Protein AF-A0A9P1FVK0-F1 (afdb_monomer)

Sequence (288 aa):
MPAGLHDATQLAFPAGLCSVGKRVAGGGQFHLPWQEGRLETTGRSCARLRKSHAEGSLQHFRQYAAALVAMFASSWQTLDPDDPNIKGKNWEAVEKALRQRDAFAASLNGHDIDATEPRGPTFEEPCNPLYSTFPWEEKVDDFNKPASCSHKNWKHQCLKYKLGTQCATLQMDAGDGENGLNPAMLDAFQDAIMDLQDRSEVRVVILKSTGKFFSNGFDPKHLLAESSMSDEDIIAFQIQYAKILYFLQSLVAQSRGQLVTVAGNVSRIVQLPGEATRWAVWALPCQR

Mean predicted aligned error: 17.31 Å

Radius of gyration: 30.65 Å; Cα contacts (8 Å, |Δi|>4): 253; chains: 1; bounding box: 72×82×84 Å

InterPro domains:
  IPR001753 Enoyl-CoA hydratase/isomerase-like domain [PF00378] (168-243)
  IPR029045 ClpP/crotonase-like domain superfamily [SSF52096] (157-249)

Structure (mmCIF, N/CA/C/O backbone):
data_AF-A0A9P1FVK0-F1
#
_entry.id   AF-A0A9P1FVK0-F1
#
loop_
_atom_site.group_PDB
_atom_site.id
_atom_site.type_symbol
_atom_site.label_atom_id
_atom_site.label_alt_id
_atom_site.label_comp_id
_atom_site.label_asym_id
_atom_site.label_entity_id
_atom_site.label_seq_id
_atom_site.pdbx_PDB_ins_code
_atom_site.Cartn_x
_atom_site.Cartn_y
_atom_site.Cartn_z
_atom_site.occupancy
_atom_site.B_iso_or_equiv
_atom_site.auth_seq_id
_atom_site.auth_comp_id
_atom_site.auth_asym_id
_atom_site.auth_atom_id
_atom_site.pdbx_PDB_model_num
ATOM 1 N N . MET A 1 1 ? 13.811 -62.543 17.849 1.00 40.94 1 MET A N 1
ATOM 2 C CA . MET A 1 1 ? 15.239 -62.905 18.006 1.00 40.94 1 MET A CA 1
ATOM 3 C C . MET A 1 1 ? 15.672 -63.640 16.749 1.00 40.94 1 MET A C 1
ATOM 5 O O . MET A 1 1 ? 14.855 -64.448 16.316 1.00 40.94 1 MET A O 1
ATOM 9 N N . PRO A 1 2 ? 16.881 -63.449 16.187 1.00 60.28 2 PRO A N 1
ATOM 10 C CA . PRO A 1 2 ? 17.957 -62.460 16.421 1.00 60.28 2 PRO A CA 1
ATOM 11 C C . PRO A 1 2 ? 17.997 -61.445 15.239 1.00 60.28 2 PRO A C 1
ATOM 13 O O . PRO A 1 2 ? 17.101 -61.480 14.408 1.00 60.28 2 PRO A O 1
ATOM 16 N N . ALA A 1 3 ? 18.975 -60.571 15.002 1.00 42.00 3 ALA A N 1
ATOM 17 C CA . ALA A 1 3 ? 19.846 -59.698 15.794 1.00 42.00 3 ALA A CA 1
ATOM 18 C C . ALA A 1 3 ? 20.711 -58.913 14.776 1.00 42.00 3 ALA A C 1
ATOM 20 O O . ALA A 1 3 ? 21.137 -59.497 13.784 1.00 42.00 3 ALA A O 1
ATOM 21 N N . GLY A 1 4 ? 21.021 -57.649 15.087 1.00 36.06 4 GLY A N 1
ATOM 22 C CA . GLY A 1 4 ? 22.159 -56.881 14.551 1.00 36.06 4 GLY A CA 1
ATOM 23 C C . GLY A 1 4 ? 21.975 -56.220 13.177 1.00 36.06 4 GLY A C 1
ATOM 24 O O . GLY A 1 4 ? 21.224 -56.704 12.346 1.00 36.06 4 GLY A O 1
ATOM 25 N N . LEU A 1 5 ? 22.650 -55.117 12.852 1.00 41.22 5 LEU A N 1
ATOM 26 C CA . LEU A 1 5 ? 23.637 -54.304 13.573 1.00 41.22 5 LEU A CA 1
ATOM 27 C C . LEU A 1 5 ? 23.934 -53.068 12.675 1.00 41.22 5 LEU A C 1
ATOM 29 O O . LEU A 1 5 ? 24.010 -53.269 11.471 1.00 41.22 5 LEU A O 1
ATOM 33 N N . HIS A 1 6 ? 24.092 -51.874 13.276 1.00 37.97 6 HIS A N 1
ATOM 34 C CA . HIS A 1 6 ? 24.819 -50.631 12.875 1.00 37.97 6 HIS A CA 1
ATOM 35 C C . HIS A 1 6 ? 24.815 -50.148 11.392 1.00 37.97 6 HIS A C 1
ATOM 37 O O . HIS A 1 6 ? 24.946 -50.921 10.460 1.00 37.97 6 HIS A O 1
ATOM 43 N N . ASP A 1 7 ? 24.684 -48.858 11.066 1.00 40.66 7 ASP A N 1
ATOM 44 C CA . ASP A 1 7 ? 25.514 -47.756 11.560 1.00 40.66 7 ASP A CA 1
ATOM 45 C C . ASP A 1 7 ? 24.859 -46.384 11.303 1.00 40.66 7 ASP A C 1
ATOM 47 O O . ASP A 1 7 ? 24.237 -46.154 10.265 1.00 40.66 7 ASP A O 1
ATOM 51 N N . ALA A 1 8 ? 25.022 -45.464 12.253 1.00 38.16 8 ALA A N 1
ATOM 52 C CA . ALA A 1 8 ? 24.546 -44.086 12.185 1.00 38.16 8 ALA A CA 1
ATOM 53 C C . ALA A 1 8 ? 25.754 -43.149 12.093 1.00 38.16 8 ALA A C 1
ATOM 55 O O . ALA A 1 8 ? 26.534 -43.042 13.037 1.00 38.16 8 ALA A O 1
ATOM 56 N N . THR A 1 9 ? 25.902 -42.439 10.976 1.00 43.78 9 THR A N 1
ATOM 57 C CA . THR A 1 9 ? 26.930 -41.403 10.829 1.00 43.78 9 THR A CA 1
ATOM 58 C C . THR A 1 9 ? 26.326 -40.041 11.161 1.00 43.78 9 THR A C 1
ATOM 60 O O . THR A 1 9 ? 25.633 -39.429 10.352 1.00 43.78 9 THR A O 1
ATOM 63 N N . GLN A 1 10 ? 26.583 -39.575 12.385 1.00 37.06 10 GLN A N 1
ATOM 64 C CA . GLN A 1 10 ? 26.389 -38.188 12.799 1.00 37.06 10 GLN A CA 1
ATOM 65 C C . GLN A 1 10 ? 27.584 -37.350 12.327 1.00 37.06 10 GLN A C 1
ATOM 67 O O . GLN A 1 10 ? 28.726 -37.652 12.668 1.00 37.06 10 GLN A O 1
ATOM 72 N N . LEU A 1 11 ? 27.323 -36.275 11.581 1.00 40.44 11 LEU A N 1
ATOM 73 C CA . LEU A 1 11 ? 28.298 -35.214 11.329 1.00 40.44 11 LEU A CA 1
ATOM 74 C C . LEU A 1 11 ? 28.020 -34.057 12.289 1.00 40.44 11 LEU A C 1
ATOM 76 O O . LEU A 1 11 ? 27.007 -33.368 12.191 1.00 40.44 11 LEU A O 1
ATOM 80 N N . ALA A 1 12 ? 28.934 -33.886 13.240 1.00 34.25 12 ALA A N 1
ATOM 81 C CA . ALA A 1 12 ? 28.994 -32.759 14.154 1.00 34.25 12 ALA A CA 1
ATOM 82 C C . ALA A 1 12 ? 29.710 -31.572 13.487 1.00 34.25 12 ALA A C 1
ATOM 84 O O . ALA A 1 12 ? 30.785 -31.738 12.911 1.00 34.25 12 ALA A O 1
ATOM 85 N N . PHE A 1 13 ? 29.145 -30.372 13.625 1.00 34.38 13 PHE A N 1
ATOM 86 C CA . PHE A 1 13 ? 29.829 -29.104 13.362 1.00 34.38 13 PHE A CA 1
ATOM 87 C C . PHE A 1 13 ? 30.223 -28.446 14.697 1.00 34.38 13 PHE A C 1
ATOM 89 O O . PHE A 1 13 ? 29.428 -28.472 15.641 1.00 34.38 13 PHE A O 1
ATOM 96 N N . PRO A 1 14 ? 31.434 -27.872 14.817 1.00 47.03 14 PRO A N 1
ATOM 97 C CA . PRO A 1 14 ? 31.934 -27.348 16.081 1.00 47.03 14 PRO A CA 1
ATOM 98 C C . PRO A 1 14 ? 31.350 -25.973 16.428 1.00 47.03 14 PRO A C 1
ATOM 100 O O . PRO A 1 14 ? 31.315 -25.051 15.615 1.00 47.03 14 PRO A O 1
ATOM 103 N N . ALA A 1 15 ? 30.962 -25.846 17.697 1.00 36.62 15 ALA A N 1
ATOM 104 C CA . ALA A 1 15 ? 30.611 -24.603 18.362 1.00 36.62 15 ALA A CA 1
ATOM 105 C C . ALA A 1 15 ? 31.864 -23.742 18.607 1.00 36.62 15 ALA A C 1
ATOM 107 O O . ALA A 1 15 ? 32.793 -24.160 19.298 1.00 36.62 15 ALA A O 1
ATOM 108 N N . GLY A 1 16 ? 31.866 -22.521 18.072 1.00 37.78 16 GLY A N 1
ATOM 109 C CA . GLY A 1 16 ? 32.837 -21.475 18.388 1.00 37.78 16 GLY A CA 1
ATOM 110 C C . GLY A 1 16 ? 32.255 -20.484 19.392 1.00 37.78 16 GLY A C 1
ATOM 111 O O . GLY A 1 16 ? 31.538 -19.561 19.019 1.00 37.78 16 GLY A O 1
ATOM 112 N N . LEU A 1 17 ? 32.572 -20.689 20.669 1.00 35.31 17 LEU A N 1
ATOM 113 C CA . LEU A 1 17 ? 32.385 -19.732 21.758 1.00 35.31 17 LEU A CA 1
ATOM 114 C C . LEU A 1 17 ? 33.322 -18.531 21.563 1.00 35.31 17 LEU A C 1
ATOM 116 O O . LEU A 1 17 ? 34.537 -18.703 21.520 1.00 35.31 17 LEU A O 1
ATOM 120 N N . CYS A 1 18 ? 32.777 -17.315 21.546 1.00 34.19 18 CYS A N 1
ATOM 121 C CA . CYS A 1 18 ? 33.547 -16.107 21.833 1.00 34.19 18 CYS A CA 1
ATOM 122 C C . CYS A 1 18 ? 32.775 -15.257 22.847 1.00 34.19 18 CYS A C 1
ATOM 124 O O . CYS A 1 18 ? 31.941 -14.419 22.515 1.00 34.19 18 CYS A O 1
ATOM 126 N N . SER A 1 19 ? 33.024 -15.546 24.121 1.00 35.84 19 SER A N 1
ATOM 127 C CA . SER A 1 19 ? 32.609 -14.745 25.265 1.00 35.84 19 SER A CA 1
ATOM 128 C C . SER A 1 19 ? 33.684 -13.700 25.564 1.00 35.84 19 SER A C 1
ATOM 130 O O . SER A 1 19 ? 34.784 -14.068 25.976 1.00 35.84 19 SER A O 1
ATOM 132 N N . VAL A 1 20 ? 33.370 -12.408 25.433 1.00 40.66 20 VAL A N 1
ATOM 133 C CA . VAL A 1 20 ? 34.206 -11.325 25.977 1.00 40.66 20 VAL A CA 1
ATOM 134 C C . VAL A 1 20 ? 33.344 -10.341 26.771 1.00 40.66 20 VAL A C 1
ATOM 136 O O . VAL A 1 20 ? 32.648 -9.496 26.226 1.00 40.66 20 VAL A O 1
ATOM 139 N N . GLY A 1 21 ? 33.415 -10.501 28.094 1.00 35.59 21 GLY A N 1
ATOM 140 C CA . GLY A 1 21 ? 33.680 -9.437 29.065 1.00 35.59 21 GLY A CA 1
ATOM 141 C C . GLY A 1 21 ? 32.777 -8.202 29.110 1.00 35.59 21 GLY A C 1
ATOM 142 O O . GLY A 1 21 ? 33.066 -7.188 28.483 1.00 35.59 21 GLY A O 1
ATOM 143 N N . LYS A 1 22 ? 31.831 -8.206 30.059 1.00 37.62 22 LYS A N 1
ATOM 144 C CA . LYS A 1 22 ? 31.428 -6.989 30.788 1.00 37.62 22 LYS A CA 1
ATOM 145 C C . LYS A 1 22 ? 32.669 -6.350 31.426 1.00 37.62 22 LYS A C 1
ATOM 147 O O . LYS A 1 22 ? 33.358 -7.013 32.201 1.00 37.62 22 LYS A O 1
ATOM 152 N N . ARG A 1 23 ? 32.907 -5.056 31.192 1.00 38.19 23 ARG A N 1
ATOM 153 C CA . ARG A 1 23 ? 33.756 -4.229 32.060 1.00 38.19 23 ARG A CA 1
ATOM 154 C C . ARG A 1 23 ? 33.016 -2.945 32.430 1.00 38.19 23 ARG A C 1
ATOM 156 O O . ARG A 1 23 ? 32.428 -2.279 31.587 1.00 38.19 23 ARG A O 1
ATOM 163 N N . VAL A 1 24 ? 33.000 -2.695 33.732 1.00 40.19 24 VAL A N 1
ATOM 164 C CA . VAL A 1 24 ? 32.358 -1.587 34.437 1.00 40.19 24 VAL A CA 1
ATOM 165 C C . VAL A 1 24 ? 33.226 -0.324 34.343 1.00 40.19 24 VAL A C 1
ATOM 167 O O . VAL A 1 24 ? 34.447 -0.429 34.313 1.00 40.19 24 VAL A O 1
ATOM 170 N N . ALA A 1 25 ? 32.540 0.823 34.295 1.00 43.06 25 ALA A N 1
ATOM 171 C CA . ALA A 1 25 ? 32.907 2.203 34.642 1.00 43.06 25 ALA A CA 1
ATOM 172 C C . ALA A 1 25 ? 34.389 2.637 34.656 1.00 43.06 25 ALA A C 1
ATOM 174 O O . ALA A 1 25 ? 35.204 2.154 35.436 1.00 43.06 25 ALA A O 1
ATOM 175 N N . GLY A 1 26 ? 34.669 3.710 33.915 1.00 37.94 26 GLY A N 1
ATOM 176 C CA . GLY A 1 26 ? 35.853 4.546 34.098 1.00 37.94 26 GLY A CA 1
ATOM 177 C C . GLY A 1 26 ? 35.831 5.727 33.136 1.00 37.94 26 GLY A C 1
ATOM 178 O O . GLY A 1 26 ? 36.088 5.557 31.949 1.00 37.94 26 GLY A O 1
ATOM 179 N N . GLY A 1 27 ? 35.475 6.909 33.639 1.00 46.38 27 GLY A N 1
ATOM 180 C CA . GLY A 1 27 ? 35.539 8.156 32.886 1.00 46.38 27 GLY A CA 1
ATOM 181 C C . GLY A 1 27 ? 36.981 8.521 32.534 1.00 46.38 27 GLY A C 1
ATOM 182 O O . GLY A 1 27 ? 37.872 8.458 33.376 1.00 46.38 27 GLY A O 1
ATOM 183 N N . GLY A 1 28 ? 37.186 8.928 31.286 1.00 38.19 28 GLY A N 1
ATOM 184 C CA . GLY A 1 28 ? 38.435 9.491 30.797 1.00 38.19 28 GLY A CA 1
ATOM 185 C C . GLY A 1 28 ? 38.178 10.197 29.474 1.00 38.19 28 GLY A C 1
ATOM 186 O O . GLY A 1 28 ? 37.904 9.549 28.467 1.00 38.19 28 GLY A O 1
ATOM 187 N N . GLN A 1 29 ? 38.221 11.530 29.486 1.00 46.12 29 GLN A N 1
ATOM 188 C CA . GLN A 1 29 ? 38.242 12.346 28.275 1.00 46.12 29 GLN A CA 1
ATOM 189 C C . GLN A 1 29 ? 39.517 12.021 27.488 1.00 46.12 29 GLN A C 1
ATOM 191 O O . GLN A 1 29 ? 40.618 12.325 27.941 1.00 46.12 29 GLN A O 1
ATOM 196 N N . PHE A 1 30 ? 39.363 11.428 26.305 1.00 35.66 30 PHE A N 1
ATOM 197 C CA . PHE A 1 30 ? 40.426 11.334 25.310 1.00 35.66 30 PHE A CA 1
ATOM 198 C C . PHE A 1 30 ? 40.152 12.347 24.199 1.00 35.66 30 PHE A C 1
ATOM 200 O O . PHE A 1 30 ? 39.202 12.217 23.431 1.00 35.66 30 PHE A O 1
ATOM 207 N N . HIS A 1 31 ? 41.001 13.370 24.138 1.00 40.56 31 HIS A N 1
ATOM 208 C CA . HIS A 1 31 ? 41.103 14.286 23.011 1.00 40.56 31 HIS A CA 1
ATOM 209 C C . HIS A 1 31 ? 41.940 13.592 21.924 1.00 40.56 31 HIS A C 1
ATOM 211 O O . HIS A 1 31 ? 43.123 13.328 22.137 1.00 40.56 31 HIS A O 1
ATOM 217 N N . LEU A 1 32 ? 41.339 13.283 20.773 1.00 43.41 32 LEU A N 1
ATOM 218 C CA . LEU A 1 32 ? 42.071 12.875 19.569 1.00 43.41 32 LEU A CA 1
ATOM 219 C C . LEU A 1 32 ? 42.210 14.082 18.627 1.00 43.41 32 LEU A C 1
ATOM 221 O O . LEU A 1 32 ? 41.233 14.814 18.446 1.00 43.41 32 LEU A O 1
ATOM 225 N N . PRO A 1 33 ? 43.389 14.314 18.023 1.00 48.12 33 PRO A N 1
ATOM 226 C CA . PRO A 1 33 ? 43.556 15.331 16.997 1.00 48.12 33 PRO A CA 1
ATOM 227 C C . PRO A 1 33 ? 42.991 14.826 15.664 1.00 48.12 33 PRO A C 1
ATOM 229 O O . PRO A 1 33 ? 43.386 13.782 15.148 1.00 48.12 33 PRO A O 1
ATOM 232 N N . TRP A 1 34 ? 42.060 15.595 15.108 1.00 39.31 34 TRP A N 1
ATOM 233 C CA . TRP A 1 34 ? 41.553 15.444 13.750 1.00 39.31 34 TRP A CA 1
ATOM 234 C C . TRP A 1 34 ? 42.657 15.879 12.772 1.00 39.31 34 TRP A C 1
ATOM 236 O O . TRP A 1 34 ? 43.050 17.044 12.769 1.00 39.31 34 TRP A O 1
ATOM 246 N N . GLN A 1 35 ? 43.209 14.945 11.991 1.00 38.19 35 GLN A N 1
ATOM 247 C CA . GLN A 1 35 ? 44.062 15.269 10.845 1.00 38.19 35 GLN A CA 1
ATOM 248 C C . GLN A 1 35 ? 43.236 15.185 9.558 1.00 38.19 35 GLN A C 1
ATOM 250 O O . GLN A 1 35 ? 42.772 14.112 9.173 1.00 38.19 35 GLN A O 1
ATOM 255 N N . GLU A 1 36 ? 43.082 16.328 8.888 1.00 40.53 36 GLU A N 1
ATOM 256 C CA . GLU A 1 36 ? 42.568 16.447 7.523 1.00 40.53 36 GLU A CA 1
ATOM 257 C C . GLU A 1 36 ? 43.538 15.789 6.529 1.00 40.53 36 GLU A C 1
ATOM 259 O O . GLU A 1 36 ? 44.479 16.401 6.025 1.00 40.53 36 GLU A O 1
ATOM 264 N N . GLY A 1 37 ? 43.298 14.514 6.227 1.00 37.06 37 GLY A N 1
ATOM 265 C CA . GLY A 1 37 ? 43.898 13.830 5.087 1.00 37.06 37 GLY A CA 1
ATOM 266 C C . GLY A 1 37 ? 43.121 14.137 3.807 1.00 37.06 37 GLY A C 1
ATOM 267 O O . GLY A 1 37 ? 42.118 13.490 3.513 1.00 37.06 37 GLY A O 1
ATOM 268 N N . ARG A 1 38 ? 43.588 15.118 3.027 1.00 39.78 38 ARG A N 1
ATOM 269 C CA . ARG A 1 38 ? 43.097 15.418 1.672 1.00 39.78 38 ARG A CA 1
ATOM 270 C C . ARG A 1 38 ? 43.479 14.271 0.720 1.00 39.78 38 ARG A C 1
ATOM 272 O O . ARG A 1 38 ? 44.600 14.217 0.224 1.00 39.78 38 ARG A O 1
ATOM 279 N N . LEU A 1 39 ? 42.547 13.352 0.467 1.00 43.72 39 LEU A N 1
ATOM 280 C CA . LEU A 1 39 ? 42.670 12.303 -0.553 1.00 43.72 39 LEU A CA 1
ATOM 281 C C . LEU A 1 39 ? 42.325 12.875 -1.938 1.00 43.72 39 LEU A C 1
ATOM 283 O O . LEU A 1 39 ? 41.165 12.914 -2.345 1.00 43.72 39 LEU A O 1
ATOM 287 N N . GLU A 1 40 ? 43.346 13.308 -2.679 1.00 45.75 40 GLU A N 1
ATOM 288 C CA . GLU A 1 40 ? 43.242 13.550 -4.121 1.00 45.75 40 GLU A CA 1
ATOM 289 C C . GLU A 1 40 ? 43.106 12.206 -4.851 1.00 45.75 40 GLU A C 1
ATOM 291 O O . GLU A 1 40 ? 44.083 11.540 -5.196 1.00 45.75 40 GLU A O 1
ATOM 296 N N . THR A 1 41 ? 41.865 11.774 -5.076 1.00 48.88 41 THR A N 1
ATOM 297 C CA . THR A 1 41 ? 41.578 10.631 -5.945 1.00 48.88 41 THR A CA 1
ATOM 298 C C . THR A 1 41 ? 41.595 11.092 -7.402 1.00 48.88 41 THR A C 1
ATOM 300 O O . THR A 1 41 ? 40.794 11.903 -7.862 1.00 48.88 41 THR A O 1
ATOM 303 N N . THR A 1 42 ? 42.567 10.585 -8.155 1.00 50.22 42 THR A N 1
ATOM 304 C CA . THR A 1 42 ? 42.752 10.876 -9.576 1.00 50.22 42 THR A CA 1
ATOM 305 C C . THR A 1 42 ? 41.600 10.286 -10.404 1.00 50.22 42 THR A C 1
ATOM 307 O O . THR A 1 42 ? 41.432 9.073 -10.531 1.00 50.22 42 THR A O 1
ATOM 310 N N . GLY A 1 43 ? 40.799 11.163 -11.018 1.00 49.34 43 GLY A N 1
ATOM 311 C CA . GLY A 1 43 ? 39.566 10.862 -11.764 1.00 49.34 43 GLY A CA 1
ATOM 312 C C . GLY A 1 43 ? 39.701 10.068 -13.075 1.00 49.34 43 GLY A C 1
ATOM 313 O O . GLY A 1 43 ? 38.855 10.203 -13.954 1.00 49.34 43 GLY A O 1
ATOM 314 N N . ARG A 1 44 ? 40.735 9.233 -13.250 1.00 50.97 44 ARG A N 1
ATOM 315 C CA . ARG A 1 44 ? 40.915 8.406 -14.464 1.00 50.97 44 ARG A CA 1
ATOM 316 C C . ARG A 1 44 ? 40.482 6.943 -14.308 1.00 50.97 44 ARG A C 1
ATOM 318 O O . ARG A 1 44 ? 40.310 6.269 -15.320 1.00 50.97 44 ARG A O 1
ATOM 325 N N . SER A 1 45 ? 40.249 6.458 -13.084 1.00 51.62 45 SER A N 1
ATOM 326 C CA . SER A 1 45 ? 39.860 5.055 -12.842 1.00 51.62 45 SER A CA 1
ATOM 327 C C . SER A 1 45 ? 38.348 4.795 -13.006 1.00 51.62 45 SER A C 1
ATOM 329 O O . SER A 1 45 ? 37.944 3.794 -13.597 1.00 51.62 45 SER A O 1
ATOM 331 N N . CYS A 1 46 ? 37.486 5.741 -12.610 1.00 52.22 46 CYS A N 1
ATOM 332 C CA . CYS A 1 46 ? 36.025 5.554 -12.660 1.00 52.22 46 CYS A CA 1
ATOM 333 C C . CYS A 1 46 ? 35.439 5.454 -14.082 1.00 52.22 46 CYS A C 1
ATOM 335 O O . CYS A 1 46 ? 34.441 4.767 -14.291 1.00 52.22 46 CYS A O 1
ATOM 337 N N . ALA A 1 47 ? 36.055 6.091 -15.083 1.00 54.41 47 ALA A N 1
ATOM 338 C CA . ALA A 1 47 ? 35.546 6.047 -16.457 1.00 54.41 47 ALA A CA 1
ATOM 339 C C . ALA A 1 47 ? 35.700 4.660 -17.110 1.00 54.41 47 ALA A C 1
ATOM 341 O O . ALA A 1 47 ? 34.915 4.299 -17.985 1.00 54.41 47 ALA A O 1
ATOM 342 N N . ARG A 1 48 ? 36.688 3.863 -16.677 1.00 52.72 48 ARG A N 1
ATOM 343 C CA . ARG A 1 48 ? 36.960 2.541 -17.261 1.00 52.72 48 ARG A CA 1
ATOM 344 C C . ARG A 1 48 ? 36.024 1.461 -16.701 1.00 52.72 48 ARG A C 1
ATOM 346 O O . ARG A 1 48 ? 35.574 0.616 -17.466 1.00 52.72 48 ARG A O 1
ATOM 353 N N . LEU A 1 49 ? 35.647 1.561 -15.422 1.00 52.16 49 LEU A N 1
ATOM 354 C CA . LEU A 1 49 ? 34.684 0.660 -14.765 1.00 52.16 49 LEU A CA 1
ATOM 355 C C . LEU A 1 49 ? 33.237 0.847 -15.257 1.00 52.16 49 LEU A C 1
ATOM 357 O O . LEU A 1 49 ? 32.495 -0.124 -15.379 1.00 52.16 49 LEU A O 1
ATOM 361 N N . ARG A 1 50 ? 32.832 2.073 -15.618 1.00 55.19 50 ARG A N 1
ATOM 362 C CA . ARG A 1 50 ? 31.485 2.316 -16.174 1.00 55.19 50 ARG A CA 1
ATOM 363 C C . ARG A 1 50 ? 31.297 1.719 -17.571 1.00 55.19 50 ARG A C 1
ATOM 365 O O . ARG A 1 50 ? 30.191 1.314 -17.917 1.00 55.19 50 ARG A O 1
ATOM 372 N N . LYS A 1 51 ? 32.368 1.632 -18.367 1.00 59.28 51 LYS A N 1
ATOM 373 C CA . LYS A 1 51 ? 32.299 1.097 -19.734 1.00 59.28 51 LYS A CA 1
ATOM 374 C C . LYS A 1 51 ? 32.152 -0.430 -19.755 1.00 59.28 51 LYS A C 1
ATOM 376 O O . LYS A 1 51 ? 31.356 -0.941 -20.534 1.00 59.28 51 LYS A O 1
ATOM 381 N N . SER A 1 52 ? 32.821 -1.142 -18.844 1.00 57.22 52 SER A N 1
ATOM 382 C CA . SER A 1 52 ? 32.707 -2.606 -18.746 1.00 57.22 52 SER A CA 1
ATOM 383 C C . SER A 1 52 ? 31.328 -3.073 -18.268 1.00 57.22 52 SER A C 1
ATOM 385 O O . SER A 1 52 ? 30.844 -4.103 -18.725 1.00 57.22 52 SER A O 1
ATOM 387 N N . HIS A 1 53 ? 30.654 -2.304 -17.405 1.00 55.97 53 HIS A N 1
ATOM 388 C CA . HIS A 1 53 ? 29.295 -2.639 -16.957 1.00 55.97 53 HIS A CA 1
ATOM 389 C C . HIS A 1 53 ? 28.238 -2.445 -18.060 1.00 55.97 53 HIS A C 1
ATOM 391 O O . HIS A 1 53 ? 27.310 -3.245 -18.176 1.00 55.97 53 HIS A O 1
ATOM 397 N N . ALA A 1 54 ? 28.394 -1.419 -18.905 1.00 62.06 54 ALA A N 1
ATOM 398 C CA . ALA A 1 54 ? 27.479 -1.158 -20.019 1.00 62.06 54 ALA A CA 1
ATOM 399 C C . ALA A 1 54 ? 27.590 -2.209 -21.143 1.00 62.06 54 ALA A C 1
ATOM 401 O O . ALA A 1 54 ? 26.591 -2.568 -21.763 1.00 62.06 54 ALA A O 1
ATOM 402 N N . GLU A 1 55 ? 28.791 -2.736 -21.397 1.00 70.19 55 GLU A N 1
ATOM 403 C CA . GLU A 1 55 ? 29.004 -3.771 -22.419 1.00 70.19 55 GLU A CA 1
ATOM 404 C C . GLU A 1 55 ? 28.441 -5.140 -21.988 1.00 70.19 55 GLU A C 1
ATOM 406 O O . GLU A 1 55 ? 27.895 -5.868 -22.821 1.00 70.19 55 GLU A O 1
ATOM 411 N N . GLY A 1 56 ? 28.478 -5.456 -20.686 1.00 72.25 56 GLY A N 1
ATOM 412 C CA . GLY A 1 56 ? 27.874 -6.673 -20.133 1.00 72.25 56 GLY A CA 1
ATOM 413 C C . GLY A 1 56 ? 26.342 -6.702 -20.222 1.00 72.25 56 GLY A C 1
ATOM 414 O O . GLY A 1 56 ? 25.767 -7.744 -20.549 1.00 72.25 56 GLY A O 1
ATOM 415 N N . SER A 1 57 ? 25.664 -5.566 -20.005 1.00 70.44 57 SER A N 1
ATOM 416 C CA . SER A 1 57 ? 24.193 -5.514 -20.094 1.00 70.44 57 SER A CA 1
ATOM 417 C C . SER A 1 57 ? 23.690 -5.641 -21.538 1.00 70.44 57 SER A C 1
ATOM 419 O O . SER A 1 57 ? 22.682 -6.302 -21.788 1.00 70.44 57 SER A O 1
ATOM 421 N N . LEU A 1 58 ? 24.437 -5.106 -22.511 1.00 77.31 58 LEU A N 1
ATOM 422 C CA . LEU A 1 58 ? 24.121 -5.228 -23.937 1.00 77.31 58 LEU A CA 1
ATOM 423 C C . LEU A 1 58 ? 24.216 -6.671 -24.449 1.00 77.31 58 LEU A C 1
ATOM 425 O O . LEU A 1 58 ? 23.426 -7.061 -25.311 1.00 77.31 58 LEU A O 1
ATOM 429 N N . GLN A 1 59 ? 25.149 -7.478 -23.934 1.00 79.56 59 GLN A N 1
ATOM 430 C CA . GLN A 1 59 ? 25.228 -8.897 -24.299 1.00 79.56 59 GLN A CA 1
ATOM 431 C C . GLN A 1 59 ? 24.043 -9.699 -23.755 1.00 79.56 59 GLN A C 1
ATOM 433 O O . GLN A 1 59 ? 23.443 -10.459 -24.515 1.00 79.56 59 GLN A O 1
ATOM 438 N N . HIS A 1 60 ? 23.648 -9.471 -22.498 1.00 73.19 60 HIS A N 1
ATOM 439 C CA . HIS A 1 60 ? 22.448 -10.094 -21.932 1.00 73.19 60 HIS A CA 1
ATOM 440 C C . HIS A 1 60 ? 21.188 -9.704 -22.712 1.00 73.19 60 HIS A C 1
ATOM 442 O O . HIS A 1 60 ? 20.385 -10.568 -23.057 1.00 73.19 60 HIS A O 1
ATOM 448 N N . PHE A 1 61 ? 21.044 -8.427 -23.082 1.00 78.62 61 PHE A N 1
ATOM 449 C CA . PHE A 1 61 ? 19.888 -7.966 -23.851 1.00 78.62 61 PHE A CA 1
ATOM 450 C C . PHE A 1 61 ? 19.821 -8.600 -25.250 1.00 78.62 61 PHE A C 1
ATOM 452 O O . PHE A 1 61 ? 18.743 -8.962 -25.715 1.00 78.62 61 PHE A O 1
ATOM 459 N N . ARG A 1 62 ? 20.968 -8.801 -25.917 1.00 82.19 62 ARG A N 1
ATOM 460 C CA . ARG A 1 62 ? 21.035 -9.504 -27.213 1.00 82.19 62 ARG A CA 1
ATOM 461 C C . ARG A 1 62 ? 20.664 -10.982 -27.097 1.00 82.19 62 ARG A C 1
ATOM 463 O O . ARG A 1 62 ? 19.969 -11.487 -27.973 1.00 82.19 62 ARG A O 1
ATOM 470 N N . GLN A 1 63 ? 21.100 -11.658 -26.035 1.00 80.88 63 GLN A N 1
ATOM 471 C CA . GLN A 1 63 ? 20.733 -13.054 -25.780 1.00 80.88 63 GLN A CA 1
ATOM 472 C C . GLN A 1 63 ? 19.231 -13.194 -25.496 1.00 80.88 63 GLN A C 1
ATOM 474 O O . GLN A 1 63 ? 18.577 -14.041 -26.103 1.00 80.88 63 GLN A O 1
ATOM 479 N N . TYR A 1 64 ? 18.661 -12.308 -24.673 1.00 75.75 64 TYR A N 1
ATOM 480 C CA . TYR A 1 64 ? 17.219 -12.272 -24.412 1.00 75.75 64 TYR A CA 1
ATOM 481 C C . TYR A 1 64 ? 16.401 -11.952 -25.666 1.00 75.75 64 TYR A C 1
ATOM 483 O O . TYR A 1 64 ? 15.417 -12.633 -25.940 1.00 75.75 64 TYR A O 1
ATOM 491 N N . ALA A 1 65 ? 16.819 -10.968 -26.468 1.00 77.12 65 ALA A N 1
ATOM 492 C CA . ALA A 1 65 ? 16.137 -10.625 -27.713 1.00 77.12 65 ALA A CA 1
ATOM 493 C C . ALA A 1 65 ? 16.158 -11.784 -28.725 1.00 77.12 65 ALA A C 1
ATOM 495 O O . ALA A 1 65 ? 15.148 -12.040 -29.375 1.00 77.12 65 ALA A O 1
ATOM 496 N N . ALA A 1 66 ? 17.270 -12.519 -28.836 1.00 76.62 66 ALA A N 1
ATOM 497 C CA . ALA A 1 66 ? 17.357 -13.694 -29.703 1.00 76.62 66 ALA A CA 1
ATOM 498 C C . ALA A 1 66 ? 16.439 -14.838 -29.232 1.00 76.62 66 ALA A C 1
ATOM 500 O O . ALA A 1 66 ? 15.769 -15.453 -30.060 1.00 76.62 66 ALA A O 1
ATOM 501 N N . ALA A 1 67 ? 16.355 -15.085 -27.919 1.00 69.19 67 ALA A N 1
ATOM 502 C CA . ALA A 1 67 ? 15.436 -16.072 -27.349 1.00 69.19 67 ALA A CA 1
ATOM 503 C C . ALA A 1 67 ? 13.963 -15.683 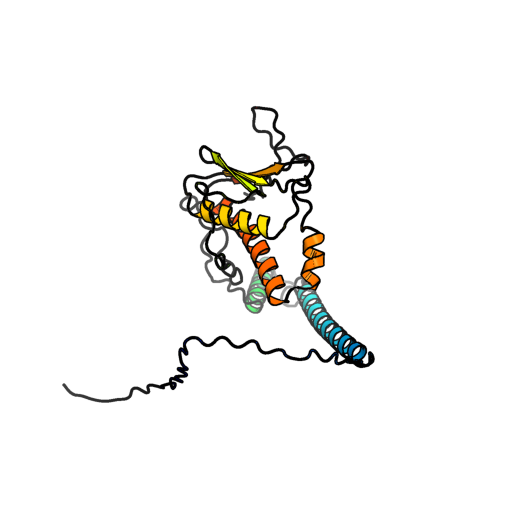-27.572 1.00 69.19 67 ALA A C 1
ATOM 505 O O . ALA A 1 67 ? 13.156 -16.519 -27.975 1.00 69.19 67 ALA A O 1
ATOM 506 N N . LEU A 1 68 ? 13.630 -14.398 -27.405 1.00 66.06 68 LEU A N 1
ATOM 507 C CA . LEU A 1 68 ? 12.300 -13.859 -27.690 1.00 66.06 68 LEU A CA 1
ATOM 508 C C . LEU A 1 68 ? 11.925 -14.018 -29.169 1.00 66.06 68 LEU A C 1
ATOM 510 O O . LEU A 1 68 ? 10.843 -14.507 -29.479 1.00 66.06 68 LEU A O 1
ATOM 514 N N . VAL A 1 69 ? 12.822 -13.661 -30.092 1.00 69.81 69 VAL A N 1
ATOM 515 C CA . VAL A 1 69 ? 12.587 -13.833 -31.536 1.00 69.81 69 VAL A CA 1
ATOM 516 C C . VAL A 1 69 ? 12.422 -15.312 -31.896 1.00 69.81 69 VAL A C 1
ATOM 518 O O . VAL A 1 69 ? 11.540 -15.637 -32.684 1.00 69.81 69 VAL A O 1
ATOM 521 N N . ALA A 1 70 ? 13.196 -16.218 -31.290 1.00 65.62 70 ALA A N 1
ATOM 522 C CA . ALA A 1 70 ? 13.044 -17.659 -31.496 1.00 65.62 70 ALA A CA 1
ATOM 523 C C . ALA A 1 70 ? 11.697 -18.197 -30.969 1.00 65.62 70 ALA A C 1
ATOM 525 O O . ALA A 1 70 ? 11.059 -18.998 -31.648 1.00 65.62 70 ALA A O 1
ATOM 526 N N . MET A 1 71 ? 11.229 -17.715 -29.812 1.00 63.41 71 MET A N 1
ATOM 527 C CA . MET A 1 71 ? 9.904 -18.040 -29.261 1.00 63.41 71 MET A CA 1
ATOM 528 C C . MET A 1 71 ? 8.748 -17.519 -30.126 1.00 63.41 71 MET A C 1
ATOM 530 O O . MET A 1 71 ? 7.744 -18.203 -30.314 1.00 63.41 71 MET A O 1
ATOM 534 N N . PHE A 1 72 ? 8.858 -16.301 -30.662 1.00 59.88 72 PHE A N 1
ATOM 535 C CA . PHE A 1 72 ? 7.813 -15.741 -31.524 1.00 59.88 72 PHE A CA 1
ATOM 536 C C . PHE A 1 72 ? 7.832 -16.336 -32.936 1.00 59.88 72 PHE A C 1
ATOM 538 O O . PHE A 1 72 ? 6.783 -16.434 -33.568 1.00 59.88 72 PHE A O 1
ATOM 545 N N . ALA A 1 73 ? 8.991 -16.789 -33.418 1.00 61.56 73 ALA A N 1
ATOM 546 C CA . ALA A 1 73 ? 9.099 -17.497 -34.689 1.00 61.56 73 ALA A CA 1
ATOM 547 C C . ALA A 1 73 ? 8.526 -18.927 -34.631 1.00 61.56 73 ALA A C 1
ATOM 549 O O . ALA A 1 73 ? 8.103 -19.447 -35.661 1.00 61.56 73 ALA A O 1
ATOM 550 N N . SER A 1 74 ? 8.481 -19.568 -33.456 1.00 57.88 74 SER A N 1
ATOM 551 C CA . SER A 1 74 ? 7.950 -20.930 -33.305 1.00 57.88 74 SER A CA 1
ATOM 552 C C . SER A 1 74 ? 6.435 -20.994 -33.082 1.00 57.88 74 SER A C 1
ATOM 554 O O . SER A 1 74 ? 5.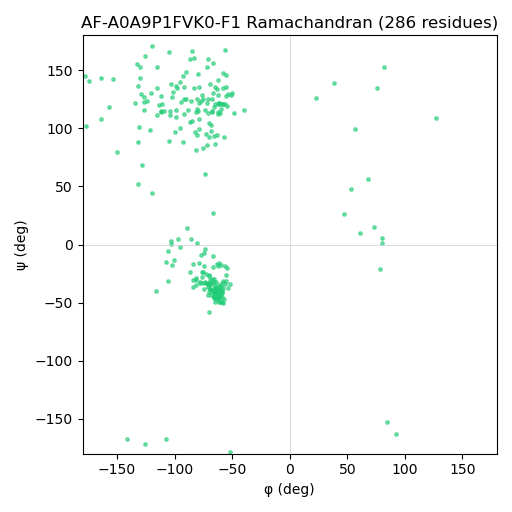823 -22.004 -33.429 1.00 57.88 74 SER A O 1
ATOM 556 N N . SER A 1 75 ? 5.804 -19.931 -32.569 1.00 55.50 75 SER A N 1
ATOM 557 C CA . SER A 1 75 ? 4.367 -19.932 -32.236 1.00 55.50 75 SER A CA 1
ATOM 558 C C . SER A 1 75 ? 3.423 -19.851 -33.443 1.00 55.50 75 SER A C 1
ATOM 560 O O . SER A 1 75 ? 2.221 -20.052 -33.292 1.00 55.50 75 SER A O 1
ATOM 562 N N . TRP A 1 76 ? 3.956 -19.645 -34.653 1.00 56.09 76 TRP A N 1
ATOM 563 C CA . TRP A 1 76 ? 3.176 -19.566 -35.892 1.00 56.09 76 TRP A CA 1
ATOM 564 C C . TRP A 1 76 ? 3.770 -20.439 -36.998 1.00 56.09 76 TRP A C 1
ATOM 566 O O . TRP A 1 76 ? 3.997 -19.974 -38.118 1.00 56.09 76 TRP A O 1
ATOM 576 N N . GLN A 1 77 ? 4.021 -21.722 -36.713 1.00 65.88 77 GLN A N 1
ATOM 577 C CA . GLN A 1 77 ? 4.249 -22.699 -37.782 1.00 65.88 77 GLN A CA 1
ATOM 578 C C . GLN A 1 77 ? 2.968 -22.853 -38.608 1.00 65.88 77 GLN A C 1
ATOM 580 O O . GLN A 1 77 ? 2.116 -23.714 -38.351 1.00 65.88 77 GLN A O 1
ATOM 585 N N . THR A 1 78 ? 2.853 -21.966 -39.593 1.00 73.12 78 THR A N 1
ATOM 586 C CA . THR A 1 78 ? 1.852 -22.001 -40.651 1.00 73.12 78 THR A CA 1
ATOM 587 C C . THR A 1 78 ? 1.949 -23.380 -41.293 1.00 73.12 78 THR A C 1
ATOM 589 O O . THR A 1 78 ? 3.053 -23.850 -41.569 1.00 73.12 78 THR A O 1
ATOM 592 N N . LEU A 1 79 ? 0.816 -24.067 -41.432 1.00 75.38 79 LEU A N 1
ATOM 593 C CA . LEU A 1 79 ? 0.773 -25.405 -42.019 1.00 75.38 79 LEU A CA 1
ATOM 594 C C . LEU A 1 79 ? 1.390 -25.358 -43.411 1.00 75.38 79 LEU A C 1
ATOM 596 O O . LEU A 1 79 ? 0.908 -24.609 -44.259 1.00 75.38 79 LEU A O 1
ATOM 600 N N . ASP A 1 80 ? 2.444 -26.142 -43.627 1.00 83.94 80 ASP A N 1
ATOM 601 C CA . ASP A 1 80 ? 2.995 -26.323 -44.960 1.00 83.94 80 ASP A CA 1
ATOM 602 C C . ASP A 1 80 ? 1.957 -27.102 -45.789 1.00 83.94 80 ASP A C 1
ATOM 604 O O . ASP A 1 80 ? 1.644 -28.250 -45.448 1.00 83.94 80 ASP A O 1
ATOM 608 N N . PRO A 1 81 ? 1.367 -26.502 -46.840 1.00 83.00 81 PRO A N 1
ATOM 609 C CA . PRO A 1 81 ? 0.377 -27.182 -47.669 1.00 83.00 81 PRO A CA 1
ATOM 610 C C . PRO A 1 81 ? 0.958 -28.403 -48.400 1.00 83.00 81 PRO A C 1
ATOM 612 O O . PRO A 1 81 ? 0.193 -29.253 -48.865 1.00 83.00 81 PRO A O 1
ATOM 615 N N . ASP A 1 82 ? 2.286 -28.508 -48.491 1.00 88.62 82 ASP A N 1
ATOM 616 C CA . ASP A 1 82 ? 2.990 -29.614 -49.128 1.00 88.62 82 ASP A CA 1
ATOM 617 C C . ASP A 1 82 ? 3.480 -30.697 -48.152 1.00 88.62 82 ASP A C 1
ATOM 619 O O . ASP A 1 82 ? 4.097 -31.669 -48.599 1.00 88.62 82 ASP A O 1
ATOM 623 N N . ASP A 1 83 ? 3.159 -30.610 -46.853 1.00 85.25 83 ASP A N 1
ATOM 624 C CA . ASP A 1 83 ? 3.510 -31.655 -45.883 1.00 85.25 83 ASP A CA 1
ATOM 625 C C . ASP A 1 83 ? 2.898 -33.008 -46.318 1.00 85.25 83 ASP A C 1
ATOM 627 O O . ASP A 1 83 ? 1.667 -33.126 -46.431 1.00 85.25 83 ASP A O 1
ATOM 631 N N . PRO A 1 84 ? 3.710 -34.063 -46.540 1.00 88.25 84 PRO A N 1
ATOM 632 C CA . PRO A 1 84 ? 3.215 -35.383 -46.935 1.00 88.25 84 PRO A CA 1
ATOM 633 C C . PRO A 1 84 ? 2.257 -36.000 -45.902 1.00 88.25 84 PRO A C 1
ATOM 635 O O . PRO A 1 84 ? 1.498 -36.917 -46.221 1.00 88.25 84 PRO A O 1
ATOM 638 N N . ASN A 1 85 ? 2.248 -35.498 -44.664 1.00 83.88 85 ASN A N 1
ATOM 639 C CA . ASN A 1 85 ? 1.307 -35.913 -43.634 1.0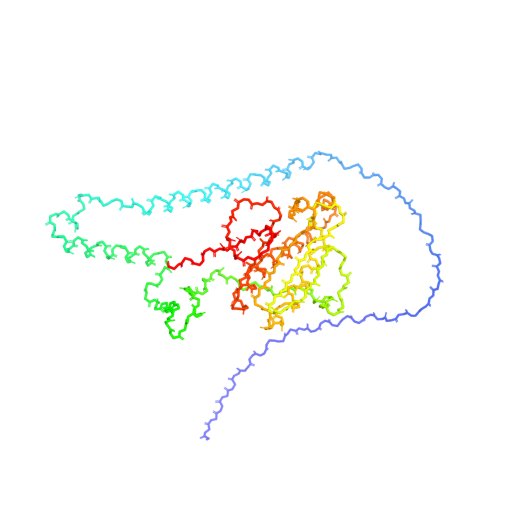0 83.88 85 ASN A CA 1
ATOM 640 C C . ASN A 1 85 ? -0.083 -35.285 -43.770 1.00 83.88 85 ASN A C 1
ATOM 642 O O . ASN A 1 85 ? -1.006 -35.808 -43.147 1.00 83.88 85 ASN A O 1
ATOM 646 N N . ILE A 1 86 ? -0.247 -34.222 -44.559 1.00 87.62 86 ILE A N 1
ATOM 647 C CA . ILE A 1 86 ? -1.501 -33.466 -44.718 1.00 87.62 86 ILE A CA 1
ATOM 648 C C . ILE A 1 86 ? -2.013 -33.578 -46.156 1.00 87.62 86 ILE A C 1
ATOM 650 O O . ILE A 1 86 ? -3.214 -33.752 -46.383 1.00 87.62 86 ILE A O 1
ATOM 654 N N . LYS A 1 87 ? -1.105 -33.527 -47.134 1.00 92.38 87 LYS A N 1
ATOM 655 C CA . LYS A 1 87 ? -1.436 -33.506 -48.556 1.00 92.38 87 LYS A CA 1
ATOM 656 C C . LYS A 1 87 ? -2.221 -34.755 -48.969 1.00 92.38 87 LYS A C 1
ATOM 658 O O . LYS A 1 87 ? -1.726 -35.876 -48.909 1.00 92.38 87 LYS A O 1
ATOM 663 N N . GLY A 1 88 ? -3.463 -34.545 -49.406 1.00 92.75 88 GLY A N 1
ATOM 664 C CA . GLY A 1 88 ? -4.349 -35.602 -49.906 1.00 92.75 88 GLY A CA 1
ATOM 665 C C . GLY A 1 88 ? -5.050 -36.445 -48.834 1.00 92.75 88 GLY A C 1
ATOM 666 O O . GLY A 1 88 ? -5.728 -37.408 -49.190 1.00 92.75 88 GLY A O 1
ATOM 667 N N . LYS A 1 89 ? -4.923 -36.110 -47.542 1.00 93.81 89 LYS A N 1
ATOM 668 C CA . LYS A 1 89 ? -5.681 -36.778 -46.472 1.00 93.81 89 LYS A CA 1
ATOM 669 C C . LYS A 1 89 ? -7.050 -36.126 -46.254 1.00 93.81 89 LYS A C 1
ATOM 671 O O . LYS A 1 89 ? -7.283 -34.984 -46.645 1.00 93.81 89 LYS A O 1
ATOM 676 N N . ASN A 1 90 ? -7.972 -36.866 -45.635 1.00 96.06 90 ASN A N 1
ATOM 677 C CA . ASN A 1 90 ? -9.271 -36.325 -45.237 1.00 96.06 90 ASN A CA 1
ATOM 678 C C . ASN A 1 90 ? -9.123 -35.342 -44.061 1.00 96.06 90 ASN A C 1
ATOM 680 O O . ASN A 1 90 ? -8.136 -35.370 -43.326 1.00 96.06 90 ASN A O 1
ATOM 684 N N . TRP A 1 91 ? -10.126 -34.485 -43.872 1.00 89.75 91 TRP A N 1
ATOM 685 C CA . TRP A 1 91 ? -10.100 -33.457 -42.829 1.00 89.75 91 TRP A CA 1
ATOM 686 C C . TRP A 1 91 ? -9.925 -34.040 -41.416 1.00 89.75 91 TRP A C 1
ATOM 688 O O . TRP A 1 91 ? -9.162 -33.502 -40.622 1.00 89.75 91 TRP A O 1
ATOM 698 N N . GLU A 1 92 ? -10.529 -35.195 -41.126 1.00 90.81 92 GLU A N 1
ATOM 699 C CA . GLU A 1 92 ? -10.372 -35.880 -39.833 1.00 90.81 92 GLU A CA 1
ATOM 700 C C . GLU A 1 92 ? -8.918 -36.287 -39.543 1.00 90.81 92 GLU A C 1
ATOM 702 O O . GLU A 1 92 ? -8.435 -36.138 -38.418 1.00 90.81 92 GLU A O 1
ATOM 707 N N . ALA A 1 93 ? -8.187 -36.784 -40.546 1.00 88.94 93 ALA A N 1
ATOM 708 C CA . ALA A 1 93 ? -6.774 -37.116 -40.393 1.00 88.94 93 ALA A CA 1
ATOM 709 C C . ALA A 1 93 ? -5.908 -35.861 -40.224 1.00 88.94 93 ALA A C 1
ATOM 711 O O . ALA A 1 93 ? -4.932 -35.907 -39.473 1.00 88.94 93 ALA A O 1
ATOM 712 N N . VAL A 1 94 ? -6.275 -34.753 -40.878 1.00 87.88 94 VAL A N 1
ATOM 713 C CA . VAL A 1 94 ? -5.610 -33.453 -40.701 1.00 87.88 94 VAL A CA 1
ATOM 714 C C . VAL A 1 94 ? -5.819 -32.940 -39.276 1.00 87.88 94 VAL A C 1
ATOM 716 O O . VAL A 1 94 ? -4.840 -32.643 -38.597 1.00 87.88 94 VAL A O 1
ATOM 719 N N . GLU A 1 95 ? -7.053 -32.926 -38.765 1.00 88.56 95 GLU A N 1
ATOM 720 C CA . GLU A 1 95 ? -7.337 -32.521 -37.380 1.00 88.56 95 GLU A CA 1
ATOM 721 C C . GLU A 1 95 ? -6.602 -33.391 -36.357 1.00 88.56 95 GLU A C 1
ATOM 723 O O . GLU A 1 95 ? -6.055 -32.882 -35.377 1.00 88.56 95 GLU A O 1
ATOM 728 N N . LYS A 1 96 ? -6.547 -34.708 -36.581 1.00 90.06 96 LYS A N 1
ATOM 729 C CA . LYS A 1 96 ? -5.813 -35.620 -35.699 1.00 90.06 96 LYS A CA 1
ATOM 730 C C . LYS A 1 96 ? -4.311 -35.319 -35.690 1.00 90.06 96 LYS A C 1
ATOM 732 O O . LYS A 1 96 ? -3.711 -35.320 -34.616 1.00 90.06 96 LYS A O 1
ATOM 737 N N . ALA A 1 97 ? -3.716 -35.053 -36.853 1.00 86.31 97 ALA A N 1
ATOM 738 C CA . ALA A 1 97 ? -2.304 -34.689 -36.964 1.00 86.31 97 ALA A CA 1
ATOM 739 C C . ALA A 1 97 ? -2.006 -33.342 -36.283 1.00 86.31 97 ALA A C 1
ATOM 741 O O . ALA A 1 97 ? -1.000 -33.220 -35.586 1.00 86.31 97 ALA A O 1
ATOM 742 N N . LE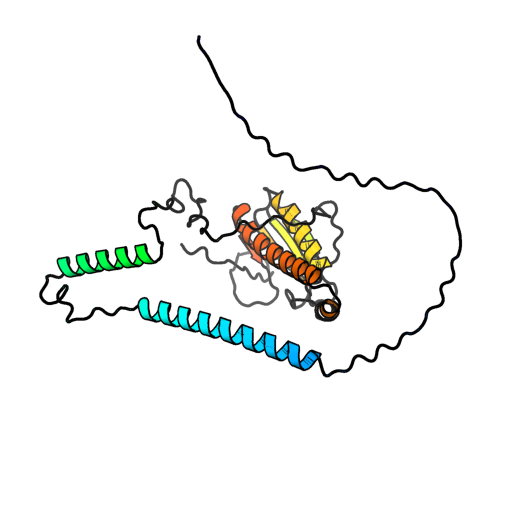U A 1 98 ? -2.911 -32.364 -36.409 1.00 85.62 98 LEU A N 1
ATOM 743 C CA . LEU A 1 98 ? -2.810 -31.077 -35.717 1.00 85.62 98 LEU A CA 1
ATOM 744 C C . LEU A 1 98 ? -2.834 -31.243 -34.198 1.00 85.62 98 LEU A C 1
ATOM 746 O O . LEU A 1 98 ? -1.919 -30.774 -33.530 1.00 85.62 98 LEU A O 1
ATOM 750 N N . ARG A 1 99 ? -3.795 -32.004 -33.655 1.00 84.00 99 ARG A N 1
ATOM 751 C CA . ARG A 1 99 ? -3.860 -32.272 -32.207 1.00 84.00 99 ARG A CA 1
ATOM 752 C C . ARG A 1 99 ? -2.603 -32.961 -31.680 1.00 84.00 99 ARG A C 1
ATOM 754 O O . ARG A 1 99 ? -2.150 -32.644 -30.588 1.00 84.00 99 ARG A O 1
ATOM 761 N N . GLN A 1 100 ? -2.032 -33.896 -32.443 1.00 86.12 100 GLN A N 1
ATOM 762 C CA . GLN A 1 100 ? -0.777 -34.555 -32.068 1.00 86.12 100 GLN A CA 1
ATOM 763 C C . GLN A 1 100 ? 0.405 -33.581 -32.064 1.00 86.12 100 GLN A C 1
ATOM 765 O O . GLN A 1 100 ? 1.237 -33.645 -31.161 1.00 86.12 100 GLN A O 1
ATOM 770 N N . ARG A 1 101 ? 0.470 -32.670 -33.041 1.00 83.56 101 ARG A N 1
ATOM 771 C CA . ARG A 1 101 ? 1.506 -31.634 -33.106 1.00 83.56 101 ARG A CA 1
ATOM 772 C C . ARG A 1 101 ? 1.385 -30.647 -31.948 1.00 83.56 101 ARG A C 1
ATOM 774 O O . ARG A 1 101 ? 2.394 -30.347 -31.320 1.00 83.56 101 ARG A O 1
ATOM 781 N N . ASP A 1 102 ? 0.172 -30.194 -31.647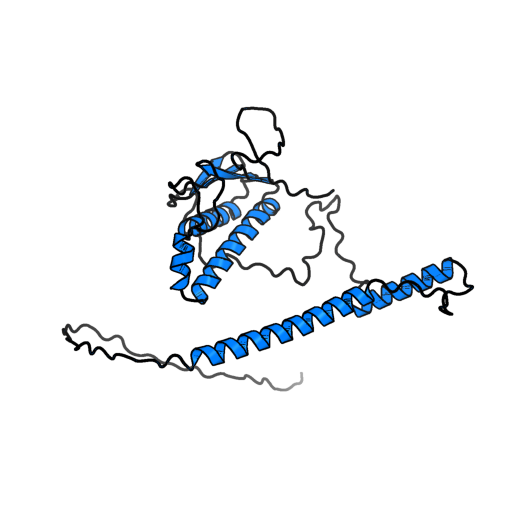 1.00 81.94 102 ASP A N 1
ATOM 782 C CA . ASP A 1 102 ? -0.093 -29.267 -30.545 1.00 81.94 102 ASP A CA 1
ATOM 783 C C . ASP A 1 102 ? 0.230 -29.917 -29.193 1.00 81.94 102 ASP A C 1
ATOM 785 O O . ASP A 1 102 ? 0.906 -29.308 -28.367 1.00 81.94 102 ASP A O 1
ATOM 789 N N . ALA A 1 103 ? -0.151 -31.186 -28.998 1.00 80.38 103 ALA A N 1
ATOM 790 C CA . ALA A 1 103 ? 0.208 -31.951 -27.803 1.00 80.38 103 ALA A CA 1
ATOM 791 C C . ALA A 1 103 ? 1.730 -32.127 -27.664 1.00 80.38 103 ALA A C 1
ATOM 793 O O . ALA A 1 103 ? 2.287 -31.945 -26.584 1.00 80.38 103 ALA A O 1
ATOM 794 N N . PHE A 1 104 ? 2.429 -32.427 -28.762 1.00 82.50 104 PHE A N 1
ATOM 795 C CA . PHE A 1 104 ? 3.886 -32.534 -28.760 1.00 82.50 104 PHE A CA 1
ATOM 796 C C . PHE A 1 104 ? 4.564 -31.190 -28.446 1.00 82.50 104 PHE A C 1
ATOM 798 O O . PHE A 1 104 ? 5.466 -31.140 -27.610 1.00 82.50 104 PHE A O 1
ATOM 805 N N . ALA A 1 105 ? 4.108 -30.092 -29.054 1.00 81.50 105 ALA A N 1
ATOM 806 C CA . ALA A 1 105 ? 4.631 -28.752 -28.794 1.00 81.50 105 ALA A CA 1
ATOM 807 C C . ALA A 1 105 ? 4.393 -28.314 -27.340 1.00 81.50 105 ALA A C 1
ATOM 809 O O . ALA A 1 105 ? 5.298 -27.780 -26.701 1.00 81.50 105 ALA A O 1
ATOM 810 N N . ALA A 1 106 ? 3.210 -28.593 -26.791 1.00 75.44 106 ALA A N 1
ATOM 811 C CA . ALA A 1 106 ? 2.911 -28.352 -25.384 1.00 75.44 106 ALA A CA 1
ATOM 812 C C . ALA A 1 106 ? 3.811 -29.189 -24.452 1.00 75.44 106 ALA A C 1
ATOM 814 O O . ALA A 1 106 ? 4.353 -28.638 -23.493 1.00 75.44 106 ALA A O 1
ATOM 815 N N . SER A 1 107 ? 4.075 -30.461 -24.787 1.00 76.44 107 SER A N 1
ATOM 816 C CA . SER A 1 107 ? 4.991 -31.318 -24.012 1.00 76.44 107 SER A CA 1
ATOM 817 C C . SER A 1 107 ? 6.442 -30.812 -24.015 1.00 76.44 107 SER A C 1
ATOM 819 O O . SER A 1 107 ? 7.111 -30.843 -22.984 1.00 76.44 107 SER A O 1
A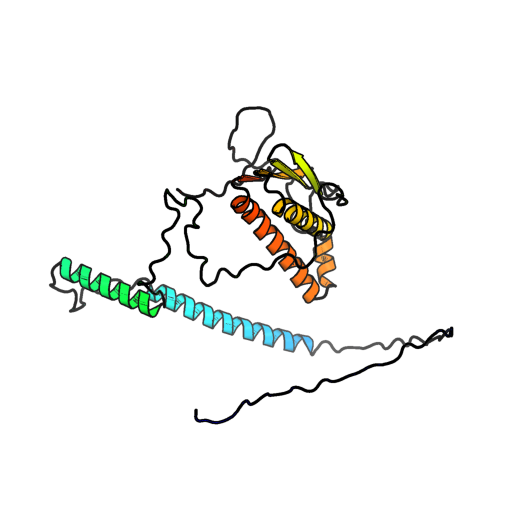TOM 821 N N . LEU A 1 108 ? 6.923 -30.272 -25.143 1.00 76.75 108 LEU A N 1
ATOM 822 C CA . LEU A 1 108 ? 8.257 -29.665 -25.258 1.00 76.75 108 LEU A CA 1
ATOM 823 C C . LEU A 1 108 ? 8.403 -28.400 -24.407 1.00 76.75 108 LEU A C 1
ATOM 825 O O . LEU A 1 108 ? 9.488 -28.125 -23.900 1.00 76.75 108 LEU A O 1
ATOM 829 N N . ASN A 1 109 ? 7.315 -27.648 -24.237 1.00 75.88 109 ASN A N 1
ATOM 830 C CA . ASN A 1 109 ? 7.284 -26.435 -23.424 1.00 75.88 109 ASN A CA 1
ATOM 831 C C . ASN A 1 109 ? 7.155 -26.721 -21.916 1.00 75.88 109 ASN A C 1
ATOM 833 O O . ASN A 1 109 ? 7.087 -25.781 -21.128 1.00 75.88 109 ASN A O 1
ATOM 837 N N . GLY A 1 110 ? 7.118 -27.994 -21.502 1.00 65.25 110 GLY A N 1
ATOM 838 C CA . GLY A 1 110 ? 6.974 -28.379 -20.097 1.00 65.25 110 GLY A CA 1
ATOM 839 C C . GLY A 1 110 ? 5.571 -28.154 -19.529 1.00 65.25 110 GLY A C 1
ATOM 840 O O . GLY A 1 110 ? 5.404 -28.186 -18.312 1.00 65.25 110 GLY A O 1
ATOM 841 N N . HIS A 1 111 ? 4.564 -27.934 -20.381 1.00 60.97 111 HIS A N 1
ATOM 842 C CA . HIS A 1 111 ? 3.172 -27.959 -19.948 1.00 60.97 111 HIS A CA 1
ATOM 843 C C . HIS A 1 111 ? 2.729 -29.419 -19.835 1.00 60.97 111 HIS A C 1
ATOM 845 O O . HIS A 1 111 ? 2.575 -30.110 -20.842 1.00 60.97 111 HIS A O 1
ATOM 851 N N . ASP A 1 112 ? 2.558 -29.892 -18.603 1.00 58.56 112 ASP A N 1
ATOM 852 C CA . ASP A 1 112 ? 2.005 -31.213 -18.318 1.00 58.56 112 ASP A CA 1
ATOM 853 C C . ASP A 1 112 ? 0.494 -31.196 -18.605 1.00 58.56 112 ASP A C 1
ATOM 855 O O . ASP A 1 112 ? -0.307 -30.734 -17.796 1.00 58.56 112 ASP A O 1
ATOM 859 N N . ILE A 1 113 ? 0.107 -31.623 -19.811 1.00 57.19 113 ILE A N 1
ATOM 860 C CA . ILE A 1 113 ? -1.281 -31.574 -20.313 1.00 57.19 113 ILE A CA 1
ATOM 861 C C . ILE A 1 113 ? -2.197 -32.525 -19.517 1.00 57.19 113 ILE A C 1
ATOM 863 O O . ILE A 1 113 ? -3.416 -32.351 -19.513 1.00 57.19 113 ILE A O 1
ATOM 867 N N . ASP A 1 114 ? -1.615 -33.507 -18.822 1.00 59.38 114 ASP A N 1
ATOM 868 C CA . ASP A 1 114 ? -2.341 -34.529 -18.065 1.00 59.38 114 ASP A CA 1
ATOM 869 C C . ASP A 1 114 ? -2.507 -34.188 -16.577 1.00 59.38 114 ASP A C 1
ATOM 871 O O . ASP A 1 114 ? -3.182 -34.919 -15.842 1.00 59.38 114 ASP A O 1
ATOM 875 N N . ALA A 1 115 ? -1.958 -33.062 -16.109 1.00 57.84 115 ALA A N 1
ATOM 876 C CA . ALA A 1 115 ? -2.315 -32.552 -14.799 1.00 57.84 115 ALA A CA 1
ATOM 877 C C . ALA A 1 115 ? -3.776 -32.085 -14.858 1.00 57.84 115 ALA A C 1
ATOM 879 O O . ALA A 1 115 ? -4.086 -31.027 -15.399 1.00 57.84 115 ALA A O 1
ATOM 880 N N . THR A 1 116 ? -4.701 -32.880 -14.310 1.00 60.09 116 THR A N 1
ATOM 881 C CA . THR A 1 116 ? -6.057 -32.414 -13.995 1.00 60.09 116 THR A CA 1
ATOM 882 C C . THR A 1 116 ? -5.935 -31.221 -13.061 1.00 60.09 116 THR A C 1
ATOM 884 O O . THR A 1 116 ? -5.831 -31.390 -11.845 1.00 60.09 116 THR A O 1
ATOM 887 N N . GLU A 1 117 ? -5.905 -30.018 -13.628 1.00 59.41 117 GLU A N 1
ATOM 888 C CA . GLU A 1 117 ? -5.935 -28.798 -12.844 1.00 59.41 117 GLU A CA 1
ATOM 889 C C . GLU A 1 117 ? -7.213 -28.826 -11.994 1.00 59.41 117 GLU A C 1
ATOM 891 O O . GLU A 1 117 ? -8.282 -29.224 -12.487 1.00 59.41 117 GLU A O 1
ATOM 896 N N . PRO A 1 118 ? -7.125 -28.479 -10.697 1.00 58.91 118 PRO A N 1
ATOM 897 C CA . PRO A 1 118 ? -8.304 -28.380 -9.858 1.00 58.91 118 PRO A CA 1
ATOM 898 C C . PRO A 1 118 ? -9.276 -27.430 -10.551 1.00 58.91 118 PRO A C 1
ATOM 900 O O . PRO A 1 118 ? -8.938 -26.282 -10.835 1.00 58.91 118 PRO A O 1
ATOM 903 N N . ARG A 1 119 ? -10.464 -27.947 -10.892 1.00 57.88 119 ARG A N 1
ATOM 904 C CA . ARG A 1 119 ? -11.493 -27.174 -11.588 1.00 57.88 119 ARG A CA 1
ATOM 905 C C . ARG A 1 119 ? -11.692 -25.873 -10.819 1.00 57.88 119 ARG A C 1
ATOM 907 O O . ARG A 1 119 ? -11.885 -25.916 -9.602 1.00 57.88 119 ARG A O 1
ATOM 914 N N . GLY A 1 120 ? -11.635 -24.755 -11.544 1.00 60.75 120 GLY A N 1
ATOM 915 C CA . GLY A 1 120 ? -11.953 -23.431 -11.021 1.00 60.75 120 GLY A CA 1
ATOM 916 C C . GLY A 1 120 ? -13.327 -23.389 -10.327 1.00 60.75 120 GLY A C 1
ATOM 917 O O . GLY A 1 120 ? -14.017 -24.407 -10.247 1.00 60.75 120 GLY A O 1
ATOM 918 N N . PRO A 1 121 ? -13.752 -22.222 -9.823 1.00 63.16 121 PRO A N 1
ATOM 919 C CA . PRO A 1 121 ? -14.874 -22.080 -8.908 1.00 63.16 121 PRO A CA 1
ATOM 920 C C . PRO A 1 121 ? -16.094 -22.848 -9.409 1.00 63.16 121 PRO A C 1
ATOM 922 O O . PRO A 1 121 ? -16.674 -22.544 -10.454 1.00 63.16 121 PRO A O 1
ATOM 925 N N . THR A 1 122 ? -16.455 -23.888 -8.666 1.00 67.50 122 THR A N 1
ATOM 926 C CA . THR A 1 122 ? -17.672 -24.650 -8.915 1.00 67.50 122 THR A CA 1
ATOM 927 C C . THR A 1 122 ? -18.832 -23.942 -8.225 1.00 67.50 122 THR A C 1
ATOM 929 O O . THR A 1 122 ? -18.645 -23.064 -7.383 1.00 67.50 122 THR A O 1
ATOM 932 N N . PHE A 1 123 ? -20.064 -24.320 -8.559 1.00 67.25 123 PHE A N 1
ATOM 933 C CA . PHE A 1 123 ? -21.228 -23.824 -7.822 1.00 67.25 123 PHE A CA 1
ATOM 934 C C . PHE A 1 123 ? -21.151 -24.163 -6.319 1.00 67.25 123 PHE A C 1
ATOM 936 O O . PHE A 1 123 ? -21.629 -23.397 -5.485 1.00 67.25 123 PHE A O 1
ATOM 943 N N . GLU A 1 124 ? -20.530 -25.295 -5.983 1.00 68.56 124 GLU A N 1
ATOM 944 C CA . GLU A 1 124 ? -20.335 -25.776 -4.612 1.00 68.56 124 GLU A CA 1
ATOM 945 C C . GLU A 1 124 ? -19.190 -25.032 -3.903 1.00 68.56 124 GLU A C 1
ATOM 947 O O . GLU A 1 124 ? -19.272 -24.769 -2.703 1.00 68.56 124 GLU A O 1
ATOM 952 N N . GLU A 1 125 ? -18.167 -24.614 -4.654 1.00 67.25 125 GLU A N 1
ATOM 953 C CA . GLU A 1 125 ? -16.984 -23.909 -4.158 1.00 67.25 125 GLU A CA 1
ATOM 954 C C . GLU A 1 125 ? -16.722 -22.621 -4.965 1.00 67.25 125 GLU A C 1
ATOM 956 O O . GLU A 1 125 ? -15.719 -22.510 -5.676 1.00 67.25 125 GLU A O 1
ATOM 961 N N . PRO A 1 126 ? -17.587 -21.594 -4.845 1.00 67.50 126 PRO A N 1
ATOM 962 C CA . PRO A 1 126 ? -17.487 -20.367 -5.643 1.00 67.50 126 PRO A CA 1
ATOM 963 C C . PRO A 1 126 ? -16.240 -19.529 -5.324 1.00 67.50 126 PRO A C 1
ATOM 965 O O . PRO A 1 126 ? -15.952 -18.558 -6.020 1.00 67.50 126 PRO A O 1
ATOM 968 N N . CYS A 1 127 ? -15.522 -19.877 -4.254 1.00 57.81 127 CYS A N 1
ATOM 969 C CA . CYS A 1 127 ? -14.288 -19.226 -3.829 1.00 57.81 127 CYS A CA 1
ATOM 970 C C . CYS A 1 127 ? -13.027 -20.030 -4.174 1.00 57.81 127 CYS A C 1
ATOM 972 O O . CYS A 1 127 ? -11.945 -19.596 -3.785 1.00 57.81 127 CYS A O 1
ATOM 974 N N . ASN A 1 128 ? -13.136 -21.176 -4.859 1.00 61.81 128 ASN A N 1
ATOM 975 C CA . ASN A 1 128 ? -11.945 -21.869 -5.342 1.00 61.81 128 ASN A CA 1
ATOM 976 C C . ASN A 1 128 ? -11.273 -20.962 -6.390 1.00 61.81 128 ASN A C 1
ATOM 978 O O . ASN A 1 128 ? -11.956 -20.561 -7.339 1.00 61.81 128 ASN A O 1
ATOM 982 N N . PRO A 1 129 ? -10.005 -20.542 -6.218 1.00 59.69 129 PRO A N 1
ATOM 983 C CA . PRO A 1 129 ? -9.346 -19.690 -7.200 1.00 59.69 129 PRO A CA 1
ATOM 984 C C . PRO A 1 129 ? -9.395 -20.350 -8.586 1.00 59.69 129 PRO A C 1
ATOM 986 O O . PRO A 1 129 ? -9.181 -21.551 -8.721 1.00 59.69 129 PRO A O 1
ATOM 989 N N . LEU A 1 130 ? -9.714 -19.556 -9.617 1.00 57.66 130 LEU A N 1
ATOM 990 C CA . LEU A 1 130 ? -9.859 -20.005 -11.015 1.00 57.66 130 LEU A CA 1
ATOM 991 C C . LEU A 1 130 ? -8.611 -20.699 -11.572 1.00 57.66 130 LEU A C 1
ATOM 993 O O . LEU A 1 130 ? -8.713 -21.405 -12.569 1.00 57.66 130 LEU A O 1
ATOM 997 N N . TYR A 1 131 ? -7.465 -20.489 -10.933 1.00 56.41 131 TYR A N 1
ATOM 998 C CA . TYR A 1 131 ? -6.178 -21.011 -11.341 1.00 56.41 131 TYR A CA 1
ATOM 999 C C . TYR A 1 131 ? -5.520 -21.644 -10.117 1.00 56.41 131 TYR A C 1
ATOM 1001 O O . TYR A 1 131 ? -5.540 -21.060 -9.028 1.00 56.41 131 TYR A O 1
ATOM 1009 N N . SER A 1 132 ? -4.928 -22.830 -10.286 1.00 56.19 132 SER A N 1
ATOM 1010 C CA . SER A 1 132 ? -3.893 -23.284 -9.360 1.00 56.19 132 SER A CA 1
ATOM 1011 C C . SER A 1 132 ? -2.886 -22.148 -9.232 1.00 56.19 132 SER A C 1
ATOM 1013 O O . SER A 1 132 ? -2.483 -21.629 -10.275 1.00 56.19 132 SER A O 1
ATOM 1015 N N . THR A 1 133 ? -2.514 -21.756 -8.004 1.00 59.66 133 THR A N 1
ATOM 1016 C CA . THR A 1 133 ? -1.431 -20.783 -7.773 1.00 59.66 133 THR A CA 1
ATOM 1017 C C . THR A 1 133 ? -0.333 -21.096 -8.760 1.00 59.66 133 THR A C 1
ATOM 1019 O O . THR A 1 133 ? 0.164 -22.231 -8.752 1.00 59.66 133 THR A O 1
ATOM 1022 N N . PHE A 1 134 ? -0.061 -20.166 -9.676 1.00 55.75 134 PHE A N 1
ATOM 1023 C CA . PHE A 1 134 ? 0.867 -20.470 -10.751 1.00 55.75 134 PHE A CA 1
ATOM 1024 C C . PHE A 1 134 ? 2.178 -20.942 -10.109 1.00 55.75 134 PHE A C 1
ATOM 1026 O O . PHE A 1 134 ? 2.534 -20.447 -9.039 1.00 55.75 134 PHE A O 1
ATOM 1033 N N . PRO A 1 135 ? 2.927 -21.878 -10.710 1.00 56.56 135 PRO A N 1
ATOM 1034 C CA . PRO A 1 135 ? 4.164 -22.377 -10.104 1.00 56.56 135 PRO A CA 1
ATOM 1035 C C . PRO A 1 135 ? 5.172 -21.268 -9.746 1.00 56.56 135 PRO A C 1
ATOM 1037 O O . PRO A 1 135 ? 6.060 -21.481 -8.927 1.00 56.56 135 PRO A O 1
ATOM 1040 N N . TRP A 1 136 ? 5.028 -20.089 -10.362 1.00 66.75 136 TRP A N 1
ATOM 1041 C CA . TRP A 1 136 ? 5.818 -18.879 -10.135 1.00 66.75 136 TRP A CA 1
ATOM 1042 C C . TRP A 1 136 ? 5.117 -17.796 -9.293 1.00 66.75 136 TRP A C 1
ATOM 1044 O O . TRP A 1 136 ? 5.696 -16.730 -9.093 1.00 66.75 136 TRP A O 1
ATOM 1054 N N . GLU A 1 137 ? 3.884 -18.008 -8.821 1.00 70.25 137 GLU A N 1
ATOM 1055 C CA . GLU A 1 137 ? 3.271 -17.157 -7.796 1.00 70.25 137 GLU A CA 1
ATOM 1056 C C . GLU A 1 137 ? 3.962 -17.439 -6.464 1.00 70.25 137 GLU A C 1
ATOM 1058 O O . GLU A 1 137 ? 3.558 -18.282 -5.661 1.00 70.25 137 GLU A O 1
ATOM 1063 N N . GLU A 1 138 ? 5.075 -16.744 -6.261 1.00 75.06 138 GLU A N 1
ATOM 1064 C CA . GLU A 1 138 ? 5.806 -16.776 -5.011 1.00 75.06 138 GLU A CA 1
ATOM 1065 C C . GLU A 1 138 ? 4.909 -16.222 -3.900 1.00 75.06 138 GLU A C 1
ATOM 1067 O O . GLU A 1 138 ? 4.306 -15.150 -4.027 1.00 75.06 138 GLU A O 1
ATOM 1072 N N . LYS A 1 139 ? 4.788 -16.976 -2.802 1.00 82.19 139 LYS A N 1
ATOM 1073 C CA . LYS A 1 139 ? 4.095 -16.486 -1.612 1.00 82.19 139 LYS A CA 1
ATOM 1074 C C . LYS A 1 139 ? 4.836 -15.250 -1.131 1.00 82.19 139 LYS A C 1
ATOM 1076 O O . LYS A 1 139 ? 5.973 -15.344 -0.687 1.00 82.19 139 LYS A O 1
ATOM 1081 N N . VAL A 1 140 ? 4.179 -14.101 -1.229 1.00 87.25 140 VAL A N 1
ATOM 1082 C CA . VAL A 1 140 ? 4.728 -12.853 -0.708 1.00 87.25 140 VAL A CA 1
ATOM 1083 C C . VAL A 1 140 ? 4.812 -12.978 0.807 1.00 87.25 140 VAL A C 1
ATOM 1085 O O . VAL A 1 140 ? 3.788 -13.151 1.468 1.00 87.25 140 VAL A O 1
ATOM 1088 N N . ASP A 1 141 ? 6.027 -12.896 1.343 1.00 92.19 141 ASP A N 1
ATOM 1089 C CA . ASP A 1 141 ? 6.251 -12.906 2.786 1.00 92.19 141 ASP A CA 1
ATOM 1090 C C . ASP A 1 141 ? 5.492 -11.765 3.473 1.00 92.19 141 ASP A C 1
ATOM 1092 O O . ASP A 1 141 ? 5.396 -10.648 2.944 1.00 92.19 141 ASP A O 1
ATOM 1096 N N . ASP A 1 142 ? 5.061 -12.013 4.708 1.00 92.19 142 ASP A N 1
ATOM 1097 C CA . ASP A 1 142 ? 4.455 -11.004 5.575 1.00 92.19 142 ASP A CA 1
ATOM 1098 C C . ASP A 1 142 ? 5.368 -9.780 5.771 1.00 92.19 142 ASP A C 1
ATOM 1100 O O . ASP A 1 142 ? 6.555 -9.757 5.418 1.00 92.19 142 ASP A O 1
ATOM 1104 N N . PHE A 1 143 ? 4.814 -8.700 6.319 1.00 93.19 143 PHE A N 1
ATOM 1105 C CA . PHE A 1 143 ? 5.600 -7.505 6.604 1.00 93.19 143 PHE A CA 1
ATOM 1106 C C . PHE A 1 143 ? 6.703 -7.787 7.634 1.00 93.19 143 PHE A C 1
ATOM 1108 O O . PHE A 1 143 ? 6.459 -8.355 8.694 1.00 93.19 143 PHE A O 1
ATOM 1115 N N . ASN A 1 144 ? 7.922 -7.316 7.351 1.00 89.62 144 ASN A N 1
ATOM 1116 C CA . ASN A 1 144 ? 9.081 -7.545 8.223 1.00 89.62 144 ASN A CA 1
ATOM 1117 C C . ASN A 1 144 ? 8.943 -6.844 9.586 1.00 89.62 144 ASN A C 1
ATOM 1119 O O . ASN A 1 144 ? 9.518 -7.291 10.576 1.00 89.62 144 ASN A O 1
ATOM 1123 N N . LYS A 1 145 ? 8.223 -5.715 9.633 1.00 91.81 145 LYS A N 1
ATOM 1124 C CA . LYS A 1 145 ? 7.984 -4.964 10.871 1.00 91.81 145 LYS A CA 1
ATOM 1125 C C . LYS A 1 145 ? 6.603 -5.338 11.432 1.00 91.81 145 LYS A C 1
ATOM 1127 O O . LYS A 1 145 ? 5.640 -5.342 10.666 1.00 91.81 145 LYS A O 1
ATOM 1132 N N . PRO A 1 146 ? 6.474 -5.599 12.744 1.00 94.00 146 PRO A N 1
ATOM 1133 C CA . PRO A 1 146 ? 5.167 -5.783 13.363 1.00 94.00 146 PRO A CA 1
ATOM 1134 C C . PRO A 1 146 ? 4.369 -4.472 13.351 1.00 94.00 146 PRO A C 1
ATOM 1136 O O . PRO A 1 146 ? 4.955 -3.386 13.335 1.00 94.00 146 PRO A O 1
ATOM 1139 N N . ALA A 1 147 ? 3.040 -4.581 13.414 1.00 93.69 147 ALA A N 1
ATOM 1140 C CA . ALA A 1 147 ? 2.153 -3.425 13.481 1.00 93.69 147 ALA A CA 1
ATOM 1141 C C . ALA A 1 147 ? 2.484 -2.566 14.711 1.00 93.69 147 ALA A C 1
ATOM 1143 O O . ALA A 1 147 ? 2.426 -3.029 15.854 1.00 93.69 147 ALA A O 1
ATOM 1144 N N . SER A 1 148 ? 2.835 -1.304 14.479 1.00 95.12 148 SER A N 1
ATOM 1145 C CA . SER A 1 148 ? 3.173 -0.354 15.542 1.00 95.12 148 SER A CA 1
ATOM 1146 C C . SER A 1 148 ? 1.924 0.262 16.174 1.00 95.12 148 SER A C 1
ATOM 1148 O O . SER A 1 148 ? 1.924 0.605 17.362 1.00 95.12 148 SER A O 1
ATOM 1150 N N . CYS A 1 149 ? 0.853 0.398 15.392 1.00 95.31 149 CYS A N 1
ATOM 1151 C CA . CYS A 1 149 ? -0.421 0.974 15.803 1.00 95.31 149 CYS A CA 1
ATOM 1152 C C . CYS A 1 149 ? -1.598 0.068 15.414 1.00 95.31 149 CYS A C 1
ATOM 1154 O O . CYS A 1 149 ? -1.551 -0.652 14.426 1.00 95.31 149 CYS A O 1
ATOM 1156 N N . SER A 1 150 ? -2.687 0.165 16.176 1.00 96.38 150 SER A N 1
ATOM 1157 C CA . SER A 1 150 ? -4.002 -0.400 15.835 1.00 96.38 150 SER A CA 1
ATOM 1158 C C . SER A 1 150 ? -5.031 0.724 15.743 1.00 96.38 150 SER A C 1
ATOM 1160 O O . SER A 1 150 ? -4.752 1.844 16.183 1.00 96.38 150 SER A O 1
ATOM 1162 N N . HIS A 1 151 ? -6.246 0.448 15.256 1.00 96.56 151 HIS A N 1
ATOM 1163 C CA . HIS A 1 151 ? -7.303 1.473 15.176 1.00 96.56 151 HIS A CA 1
ATOM 1164 C C . HIS A 1 151 ? -7.550 2.204 16.515 1.00 96.56 151 HIS A C 1
ATOM 1166 O O . HIS A 1 151 ? -7.856 3.394 16.536 1.00 96.56 151 HIS A O 1
ATOM 1172 N N . LYS A 1 152 ? -7.400 1.514 17.657 1.00 96.44 152 LYS A N 1
ATOM 1173 C CA . LYS A 1 152 ? -7.599 2.106 18.996 1.00 96.44 152 LYS A CA 1
ATOM 1174 C C . LYS A 1 152 ? -6.465 3.047 19.412 1.00 96.44 152 LYS A C 1
ATOM 1176 O O . LYS A 1 152 ? -6.710 4.008 20.131 1.00 96.44 152 LYS A O 1
ATOM 1181 N N . ASN A 1 153 ? -5.245 2.765 18.960 1.00 96.56 153 ASN A N 1
ATOM 1182 C CA . ASN A 1 153 ? -4.021 3.466 19.347 1.00 96.56 153 ASN A CA 1
ATOM 1183 C C . ASN A 1 153 ? -3.361 4.106 18.123 1.00 96.56 153 ASN A C 1
ATOM 1185 O O . ASN A 1 153 ? -2.154 3.977 17.915 1.00 96.56 153 ASN A O 1
ATOM 1189 N N . TRP A 1 154 ? -4.165 4.753 17.285 1.00 97.44 154 TRP A N 1
ATOM 1190 C CA . TRP A 1 154 ? -3.703 5.301 16.021 1.00 97.44 154 TRP A CA 1
ATOM 1191 C C . TRP A 1 154 ? -2.856 6.564 16.233 1.00 97.44 154 TRP A C 1
ATOM 1193 O O . TRP A 1 154 ? -3.358 7.566 16.742 1.00 97.44 154 TRP A O 1
ATOM 1203 N N . LYS A 1 155 ? -1.567 6.523 15.863 1.00 97.25 155 LYS A N 1
ATOM 1204 C CA . LYS A 1 155 ? -0.614 7.638 16.065 1.00 97.25 155 LYS A CA 1
ATOM 1205 C C . LYS A 1 155 ? -0.235 8.380 14.784 1.00 97.25 155 LYS A C 1
ATOM 1207 O O . LYS A 1 155 ? 0.336 9.467 14.857 1.00 97.25 155 LYS A O 1
ATOM 1212 N N . HIS A 1 156 ? -0.528 7.801 13.624 1.00 97.50 156 HIS A N 1
ATOM 1213 C CA . HIS A 1 156 ? -0.124 8.355 12.337 1.00 97.50 156 HIS A CA 1
ATOM 1214 C C . HIS A 1 156 ? -0.925 9.614 12.013 1.00 97.50 156 HIS A C 1
ATOM 1216 O O . HIS A 1 156 ? -2.154 9.596 12.013 1.00 97.50 156 HIS A O 1
ATOM 1222 N N . GLN A 1 157 ? -0.224 10.713 11.733 1.00 96.62 157 GLN A N 1
ATOM 1223 C CA . GLN A 1 157 ? -0.852 11.986 11.355 1.00 96.62 157 GLN A CA 1
ATOM 1224 C C . GLN A 1 157 ? -1.175 12.044 9.858 1.00 96.62 157 GLN A C 1
ATOM 1226 O O . GLN A 1 157 ? -2.157 12.667 9.470 1.00 96.62 157 GLN A O 1
ATOM 1231 N N . CYS A 1 158 ? -0.369 11.363 9.037 1.00 96.38 158 CYS A N 1
ATOM 1232 C CA . CYS A 1 158 ? -0.458 11.365 7.578 1.00 96.38 158 CYS A CA 1
ATOM 1233 C C . CYS A 1 158 ? -1.625 10.536 7.018 1.00 96.38 158 CYS A C 1
ATOM 1235 O O . CYS A 1 158 ? -2.020 10.727 5.871 1.00 96.38 158 CYS A O 1
ATOM 1237 N N . LEU A 1 159 ? -2.191 9.621 7.807 1.00 97.44 159 LEU A N 1
ATOM 1238 C CA . LEU A 1 159 ? -3.284 8.747 7.393 1.00 97.44 159 LEU A CA 1
ATOM 1239 C C . LEU A 1 159 ? -4.339 8.717 8.493 1.00 97.44 159 LEU A C 1
ATOM 1241 O O . LEU A 1 159 ? -4.049 8.341 9.623 1.00 97.44 159 LEU A O 1
ATOM 1245 N N . LYS A 1 160 ? -5.577 9.091 8.179 1.00 97.50 160 LYS A N 1
ATOM 1246 C CA . LYS A 1 160 ? -6.715 8.983 9.099 1.00 97.50 160 LYS A CA 1
ATOM 1247 C C . LYS A 1 160 ? -7.409 7.649 8.879 1.00 97.50 160 LYS A C 1
ATOM 1249 O O . LYS A 1 160 ? -7.856 7.362 7.771 1.00 97.50 160 LYS A O 1
ATOM 1254 N N . TYR A 1 161 ? -7.561 6.876 9.944 1.00 97.69 161 TYR A N 1
ATOM 1255 C CA . TYR A 1 161 ? -8.224 5.579 9.912 1.00 97.69 161 TYR A CA 1
ATOM 1256 C C . TYR A 1 161 ? -9.555 5.651 10.666 1.00 97.69 161 TYR A C 1
ATOM 1258 O O . TYR A 1 161 ? -9.591 6.023 11.838 1.00 97.69 161 TYR A O 1
ATOM 1266 N N . LYS A 1 162 ? -10.662 5.347 9.979 1.00 97.50 162 LYS A N 1
ATOM 1267 C CA . LYS A 1 162 ? -12.007 5.294 10.565 1.00 97.50 162 LYS A CA 1
ATOM 1268 C C . LYS A 1 162 ? -12.672 3.959 10.268 1.00 97.50 162 LYS A C 1
ATOM 1270 O O . LYS A 1 162 ? -12.816 3.594 9.102 1.00 97.50 162 LYS A O 1
ATOM 1275 N N . LEU A 1 163 ? -13.148 3.287 11.308 1.00 96.88 163 LEU A N 1
ATOM 1276 C CA . LEU A 1 163 ? -14.015 2.118 11.181 1.00 96.88 163 LEU A CA 1
ATOM 1277 C C . LEU A 1 163 ? -15.494 2.521 11.195 1.00 96.88 163 LEU A C 1
ATOM 1279 O O . LEU A 1 163 ? -15.926 3.339 12.006 1.00 96.88 163 LEU A O 1
ATOM 1283 N N . GLY A 1 164 ? -16.264 1.930 10.288 1.00 94.75 164 GLY A N 1
ATOM 1284 C CA . GLY A 1 164 ? -17.717 2.012 10.203 1.00 94.75 164 GLY A CA 1
ATOM 1285 C C . GLY A 1 164 ? -18.353 0.621 10.188 1.00 94.75 164 GLY A C 1
ATOM 1286 O O . GLY A 1 164 ? -17.693 -0.398 10.389 1.00 94.75 164 GLY A O 1
ATOM 1287 N N . THR A 1 165 ? -19.661 0.561 9.944 1.00 94.00 165 THR A N 1
ATOM 1288 C CA . THR A 1 165 ? -20.399 -0.707 9.880 1.00 94.00 165 THR A CA 1
ATOM 1289 C C . THR A 1 165 ? -19.995 -1.488 8.630 1.00 94.00 165 THR A C 1
ATOM 1291 O O . THR A 1 165 ? -20.402 -1.134 7.528 1.00 94.00 165 THR A O 1
ATOM 1294 N N . GLN A 1 166 ? -19.190 -2.543 8.797 1.00 92.88 166 GLN A N 1
ATOM 1295 C CA . GLN A 1 166 ? -18.636 -3.371 7.709 1.00 92.88 166 GLN A CA 1
ATOM 1296 C C . GLN A 1 166 ? -17.743 -2.631 6.702 1.00 92.88 166 GLN A C 1
ATOM 1298 O O . GLN A 1 166 ? -17.361 -3.203 5.678 1.00 92.88 166 GLN A O 1
ATOM 1303 N N . CYS A 1 167 ? -17.377 -1.382 6.981 1.00 93.56 167 CYS A N 1
ATOM 1304 C CA . CYS A 1 167 ? -16.506 -0.595 6.127 1.00 93.56 167 CYS A CA 1
ATOM 1305 C C . CYS A 1 167 ? -15.367 0.033 6.928 1.00 93.56 167 CYS A C 1
ATOM 1307 O O . CYS A 1 167 ? -15.549 0.472 8.060 1.00 93.56 167 CYS A O 1
ATOM 1309 N N . ALA A 1 168 ? -14.188 0.102 6.328 1.00 95.81 168 ALA A N 1
ATOM 1310 C CA . ALA A 1 168 ? -13.049 0.845 6.837 1.00 95.81 168 ALA A CA 1
ATOM 1311 C C . ALA A 1 168 ? -12.734 1.969 5.859 1.00 95.81 168 ALA A C 1
ATOM 1313 O O . ALA A 1 168 ? -12.719 1.752 4.654 1.00 95.81 168 ALA A O 1
ATOM 1314 N N . THR A 1 169 ? -12.494 3.179 6.350 1.00 96.00 169 THR A N 1
ATOM 1315 C CA . THR A 1 169 ? -12.045 4.301 5.524 1.00 96.00 169 THR A CA 1
ATOM 1316 C C . THR A 1 169 ? -10.631 4.688 5.928 1.00 96.00 169 THR A C 1
ATOM 1318 O O . THR A 1 169 ? -10.404 5.085 7.072 1.00 96.00 169 THR A O 1
ATOM 1321 N N . LEU A 1 170 ? -9.705 4.605 4.975 1.00 96.94 170 LEU A N 1
ATOM 1322 C CA . LEU A 1 170 ? -8.344 5.114 5.090 1.00 96.94 170 LEU A CA 1
ATOM 1323 C C . LEU A 1 170 ? -8.268 6.407 4.285 1.00 96.94 170 LEU A C 1
ATOM 1325 O O . LEU A 1 170 ? -8.471 6.401 3.074 1.00 96.94 170 LEU A O 1
ATOM 1329 N N . GLN A 1 171 ? -8.035 7.527 4.957 1.00 96.62 171 GLN A N 1
ATOM 1330 C CA . GLN A 1 171 ? -7.998 8.845 4.338 1.00 96.62 171 GLN A CA 1
ATOM 1331 C C . GLN A 1 171 ? -6.593 9.435 4.440 1.00 96.62 171 GLN A C 1
ATOM 1333 O O . GLN A 1 171 ? -6.156 9.788 5.532 1.00 96.62 171 GLN A O 1
ATOM 1338 N N . MET A 1 172 ? -5.907 9.557 3.306 1.00 96.50 172 MET A N 1
ATOM 1339 C CA . MET A 1 172 ? -4.595 10.199 3.209 1.00 96.50 172 MET A CA 1
ATOM 1340 C C . MET A 1 172 ? -4.731 11.694 3.495 1.00 96.50 172 MET A C 1
ATOM 1342 O O . MET A 1 172 ? -5.620 12.347 2.945 1.00 96.50 172 MET A O 1
ATOM 1346 N N . ASP A 1 173 ? -3.880 12.205 4.380 1.00 95.69 173 ASP A N 1
ATOM 1347 C CA . ASP A 1 173 ? -3.802 13.614 4.747 1.00 95.69 173 ASP A CA 1
ATOM 1348 C C . ASP A 1 173 ? -2.368 13.982 5.144 1.00 95.69 173 ASP A C 1
ATOM 1350 O O . ASP A 1 173 ? -2.025 14.054 6.321 1.00 95.69 173 ASP A O 1
ATOM 1354 N N . ALA A 1 174 ? -1.503 14.198 4.150 1.00 90.56 174 ALA A N 1
ATOM 1355 C CA . ALA A 1 174 ? -0.104 14.570 4.388 1.00 90.56 174 ALA A CA 1
ATOM 1356 C C . ALA A 1 174 ? 0.079 16.031 4.862 1.00 90.56 174 ALA A C 1
ATOM 1358 O O . ALA A 1 174 ? 1.195 16.448 5.165 1.00 90.56 174 ALA A O 1
ATOM 1359 N N . GLY A 1 175 ? -0.999 16.823 4.928 1.00 91.06 175 GLY A N 1
ATOM 1360 C CA . GLY A 1 175 ? -0.984 18.234 5.333 1.00 91.06 175 GLY A CA 1
ATOM 1361 C C . GLY A 1 175 ? -0.512 19.217 4.252 1.00 91.06 175 GLY A C 1
ATOM 1362 O O . GLY A 1 175 ? -0.877 20.388 4.306 1.00 91.06 175 GLY A O 1
ATOM 1363 N N . ASP A 1 176 ? 0.233 18.753 3.246 1.00 88.31 176 ASP A N 1
ATOM 1364 C CA . ASP A 1 176 ? 0.678 19.545 2.088 1.00 88.31 176 ASP A CA 1
ATOM 1365 C C . ASP A 1 176 ? -0.368 19.645 0.959 1.00 88.31 176 ASP A C 1
ATOM 1367 O O . ASP A 1 176 ? -0.281 20.521 0.101 1.00 88.31 176 ASP A O 1
ATOM 1371 N N . GLY A 1 177 ? -1.381 18.772 0.974 1.00 83.56 177 GLY A N 1
ATOM 1372 C CA . GLY A 1 177 ? -2.432 18.686 -0.044 1.00 83.56 177 GLY A CA 1
ATOM 1373 C C . GLY A 1 177 ? -2.040 17.930 -1.321 1.00 83.56 177 GLY A C 1
ATOM 1374 O O . GLY A 1 177 ? -2.874 17.812 -2.224 1.00 83.56 177 GLY A O 1
ATOM 1375 N N . GLU A 1 178 ? -0.816 17.402 -1.396 1.00 88.81 178 GLU A N 1
ATOM 1376 C CA . GLU A 1 178 ? -0.316 16.597 -2.519 1.00 88.81 178 GLU A CA 1
ATOM 1377 C C . GLU A 1 178 ? -0.299 15.095 -2.207 1.00 88.81 178 GLU A C 1
ATOM 1379 O O . GLU A 1 178 ? -0.294 14.276 -3.129 1.00 88.81 178 GLU A O 1
ATOM 1384 N N . ASN A 1 179 ? -0.365 14.721 -0.922 1.00 93.88 179 ASN A N 1
ATOM 1385 C CA . ASN A 1 179 ? -0.415 13.326 -0.464 1.00 93.88 179 ASN A CA 1
ATOM 1386 C C . ASN A 1 179 ? 0.738 12.486 -1.035 1.00 93.88 179 ASN A C 1
ATOM 1388 O O . ASN A 1 179 ? 0.531 11.390 -1.574 1.00 93.88 179 ASN A O 1
ATOM 1392 N N . GLY A 1 180 ? 1.954 13.028 -0.936 1.00 94.88 180 GLY A N 1
ATOM 1393 C CA . GLY A 1 180 ? 3.177 12.324 -1.303 1.00 94.88 180 GLY A CA 1
ATOM 1394 C C . GLY A 1 180 ? 3.406 11.085 -0.432 1.00 94.88 180 GLY A C 1
ATOM 1395 O O . GLY A 1 180 ? 3.147 11.084 0.774 1.00 94.88 180 GLY A O 1
ATOM 1396 N N . LEU A 1 181 ? 3.898 10.014 -1.051 1.00 95.50 181 LEU A N 1
ATOM 1397 C CA . LEU A 1 181 ? 4.293 8.784 -0.377 1.00 95.50 181 LEU A CA 1
ATOM 1398 C C . LEU A 1 181 ? 5.669 8.990 0.257 1.00 95.50 181 LEU A C 1
ATOM 1400 O O . LEU A 1 181 ? 6.700 8.933 -0.414 1.00 95.50 181 LEU A O 1
ATOM 1404 N N . ASN A 1 182 ? 5.662 9.256 1.558 1.00 94.38 182 ASN A N 1
ATOM 1405 C CA . ASN A 1 182 ? 6.850 9.298 2.400 1.00 94.38 182 ASN A CA 1
ATOM 1406 C C . ASN A 1 182 ? 6.920 8.032 3.285 1.00 94.38 182 ASN A C 1
ATOM 1408 O O . ASN A 1 182 ? 5.915 7.326 3.425 1.00 94.38 182 ASN A O 1
ATOM 1412 N N . PRO A 1 183 ? 8.069 7.734 3.921 1.00 94.81 183 PRO A N 1
ATOM 1413 C CA . PRO A 1 183 ? 8.201 6.563 4.793 1.00 94.81 183 PRO A CA 1
ATOM 1414 C C . PRO A 1 183 ? 7.144 6.489 5.900 1.00 94.81 183 PRO A C 1
ATOM 1416 O O . PRO A 1 183 ? 6.608 5.419 6.165 1.00 94.81 183 PRO A O 1
ATOM 1419 N N . ALA A 1 184 ? 6.766 7.631 6.483 1.00 95.56 184 ALA A N 1
ATOM 1420 C CA . ALA A 1 184 ? 5.728 7.685 7.511 1.00 95.56 184 ALA A CA 1
ATOM 1421 C C . ALA A 1 184 ? 4.346 7.255 6.983 1.00 95.56 184 ALA A C 1
ATOM 1423 O O . ALA A 1 184 ? 3.601 6.578 7.684 1.00 95.56 184 ALA A O 1
ATOM 1424 N N . MET A 1 185 ? 3.994 7.627 5.749 1.00 96.31 185 MET A N 1
ATOM 1425 C CA . MET A 1 185 ? 2.761 7.198 5.085 1.00 96.31 185 MET A CA 1
ATOM 1426 C C . MET A 1 185 ? 2.783 5.696 4.792 1.00 96.31 185 MET A C 1
ATOM 1428 O O . MET A 1 185 ? 1.765 5.035 4.979 1.00 96.31 185 MET A O 1
ATOM 1432 N N . LEU A 1 186 ? 3.924 5.145 4.363 1.00 96.31 186 LEU A N 1
ATOM 1433 C CA . LEU A 1 186 ? 4.051 3.704 4.125 1.00 96.31 186 LEU A CA 1
ATOM 1434 C C . LEU A 1 186 ? 3.932 2.901 5.423 1.00 96.31 186 LEU A C 1
ATOM 1436 O O . LEU A 1 186 ? 3.175 1.934 5.462 1.00 96.31 186 LEU A O 1
ATOM 1440 N N . ASP A 1 187 ? 4.595 3.337 6.495 1.00 96.81 187 ASP A N 1
ATOM 1441 C CA . ASP A 1 187 ? 4.456 2.716 7.817 1.00 96.81 187 ASP A CA 1
ATOM 1442 C C . ASP A 1 187 ? 2.996 2.805 8.316 1.00 96.81 187 ASP A C 1
ATOM 1444 O O . ASP A 1 187 ? 2.462 1.836 8.857 1.00 96.81 187 ASP A O 1
ATOM 1448 N N . ALA A 1 188 ? 2.300 3.921 8.061 1.00 97.31 188 ALA A N 1
ATOM 1449 C CA . ALA A 1 188 ? 0.880 4.060 8.383 1.00 97.31 188 ALA A CA 1
ATOM 1450 C C . ALA A 1 188 ? -0.018 3.109 7.577 1.00 97.31 188 ALA A C 1
ATOM 1452 O O . ALA A 1 188 ? -0.948 2.523 8.132 1.00 97.31 188 ALA A O 1
ATOM 1453 N N . PHE A 1 189 ? 0.240 2.932 6.279 1.00 97.31 189 PHE A N 1
ATOM 1454 C CA . PHE A 1 189 ? -0.495 1.963 5.466 1.00 97.31 189 PHE A CA 1
ATOM 1455 C C . PHE A 1 189 ? -0.246 0.533 5.920 1.00 97.31 189 PHE A C 1
ATOM 1457 O O . PHE A 1 189 ? -1.197 -0.236 6.013 1.00 97.31 189 PHE A O 1
ATOM 1464 N N . GLN A 1 190 ? 1.001 0.186 6.226 1.00 96.88 190 GLN A N 1
ATOM 1465 C CA . GLN A 1 190 ? 1.340 -1.131 6.738 1.00 96.88 190 GLN A CA 1
ATOM 1466 C C . GLN A 1 190 ? 0.569 -1.437 8.030 1.00 96.88 190 GLN A C 1
ATOM 1468 O O . GLN A 1 190 ? -0.102 -2.463 8.102 1.00 96.88 190 GLN A O 1
ATOM 1473 N N . ASP A 1 191 ? 0.588 -0.525 9.007 1.00 97.50 191 ASP A N 1
ATOM 1474 C CA . ASP A 1 191 ? -0.161 -0.685 10.259 1.00 97.50 191 ASP A CA 1
ATOM 1475 C C . ASP A 1 191 ? -1.674 -0.823 10.013 1.00 97.50 191 ASP A C 1
ATOM 1477 O O . ASP A 1 191 ? -2.333 -1.661 10.631 1.00 97.50 191 ASP A O 1
ATOM 1481 N N . ALA A 1 192 ? -2.235 -0.029 9.092 1.00 97.19 192 ALA A N 1
ATOM 1482 C CA . ALA A 1 192 ? -3.649 -0.125 8.726 1.00 97.19 192 ALA A CA 1
ATOM 1483 C C . ALA A 1 192 ? -3.987 -1.482 8.099 1.00 97.19 192 ALA A C 1
ATOM 1485 O O . ALA A 1 192 ? -5.004 -2.074 8.443 1.00 97.19 192 ALA A O 1
ATOM 1486 N N . ILE A 1 193 ? -3.155 -1.971 7.177 1.00 96.31 193 ILE A N 1
ATOM 1487 C CA . ILE A 1 193 ? -3.360 -3.251 6.491 1.00 96.31 193 ILE A CA 1
ATOM 1488 C C . ILE A 1 193 ? -3.304 -4.400 7.491 1.00 96.31 193 ILE A C 1
ATOM 1490 O O . ILE A 1 193 ? -4.201 -5.236 7.484 1.00 96.31 193 ILE A O 1
ATOM 1494 N N . MET A 1 194 ? -2.302 -4.411 8.372 1.00 95.94 194 MET A N 1
ATOM 1495 C CA . MET A 1 194 ? -2.167 -5.450 9.393 1.00 95.94 194 MET A CA 1
ATOM 1496 C C . MET A 1 194 ? -3.372 -5.457 10.348 1.00 95.94 194 MET A C 1
ATOM 1498 O O . MET A 1 194 ? -3.951 -6.512 10.583 1.00 95.94 194 MET A O 1
ATOM 1502 N N . ASP A 1 195 ? -3.829 -4.290 10.826 1.00 96.25 195 ASP A N 1
ATOM 1503 C CA . ASP A 1 195 ? -5.045 -4.207 11.660 1.00 96.25 195 ASP A CA 1
ATOM 1504 C C . ASP A 1 195 ? -6.309 -4.641 10.893 1.00 96.25 195 ASP A C 1
ATOM 1506 O O . ASP A 1 195 ? -7.219 -5.203 11.496 1.00 96.25 195 ASP A O 1
ATOM 1510 N N . LEU A 1 196 ? -6.384 -4.409 9.577 1.00 95.19 196 LEU A N 1
ATOM 1511 C CA . LEU A 1 196 ? -7.521 -4.820 8.745 1.00 95.19 196 LEU A CA 1
ATOM 1512 C C . LEU A 1 196 ? -7.537 -6.319 8.435 1.00 95.19 196 LEU A C 1
ATOM 1514 O O . LEU A 1 196 ? -8.621 -6.892 8.344 1.00 95.19 196 LEU A O 1
ATOM 1518 N N . GLN A 1 197 ? -6.376 -6.959 8.291 1.00 93.19 197 GLN A N 1
ATOM 1519 C CA . GLN A 1 197 ? -6.279 -8.407 8.067 1.00 93.19 197 GLN A CA 1
ATOM 1520 C C . GLN A 1 197 ? -6.860 -9.208 9.236 1.00 93.19 197 GLN A C 1
ATOM 1522 O O . GLN A 1 197 ? -7.511 -10.231 9.021 1.00 93.19 197 GLN A O 1
ATOM 1527 N N . ASP A 1 198 ? -6.706 -8.699 10.458 1.00 92.75 198 ASP A N 1
ATOM 1528 C CA . ASP A 1 198 ? -7.251 -9.319 11.669 1.00 92.75 198 ASP A CA 1
ATOM 1529 C C . ASP A 1 198 ? -8.769 -9.093 11.839 1.00 92.75 198 ASP A C 1
ATOM 1531 O O . ASP A 1 198 ? -9.406 -9.695 12.710 1.00 92.75 198 ASP A O 1
ATOM 1535 N N . ARG A 1 199 ? -9.387 -8.236 11.014 1.00 93.00 199 ARG A N 1
ATOM 1536 C CA . ARG A 1 199 ? -10.788 -7.806 11.150 1.00 93.00 199 ARG A CA 1
ATOM 1537 C C . ARG A 1 199 ? -11.713 -8.449 10.130 1.00 93.00 199 ARG A C 1
ATOM 1539 O O . ARG A 1 199 ? -12.039 -7.876 9.092 1.00 93.00 199 ARG A O 1
ATOM 1546 N N . SER A 1 200 ? -12.252 -9.606 10.497 1.00 89.88 200 SER A N 1
ATOM 1547 C CA . SER A 1 200 ? -13.275 -10.303 9.701 1.00 89.88 200 SER A CA 1
ATOM 1548 C C . SER A 1 200 ? -14.590 -9.522 9.521 1.00 89.88 200 SER A C 1
ATOM 1550 O O . SER A 1 200 ? -15.382 -9.834 8.629 1.00 89.88 200 SER A O 1
ATOM 1552 N N . GLU A 1 201 ? -14.855 -8.512 10.357 1.00 92.00 201 GLU A N 1
ATOM 1553 C CA . GLU A 1 201 ? -16.063 -7.692 10.276 1.00 92.00 201 GLU A CA 1
ATOM 1554 C C . GLU A 1 201 ? -16.046 -6.680 9.122 1.00 92.00 201 GLU A C 1
ATOM 1556 O O . GLU A 1 201 ? -17.114 -6.252 8.671 1.00 92.00 201 GLU A O 1
ATOM 1561 N N . VAL A 1 202 ? -14.863 -6.289 8.639 1.00 91.81 202 VAL A N 1
ATOM 1562 C CA . VAL A 1 202 ? -14.710 -5.303 7.565 1.00 91.81 202 VAL A CA 1
ATOM 1563 C C . VAL A 1 202 ? -14.811 -6.007 6.218 1.00 91.81 202 VAL A C 1
ATOM 1565 O O . VAL A 1 202 ? -14.042 -6.910 5.920 1.00 91.81 202 VAL A O 1
ATOM 1568 N N . ARG A 1 203 ? -15.753 -5.562 5.384 1.00 88.12 203 ARG A N 1
ATOM 1569 C CA . ARG A 1 203 ? -15.963 -6.079 4.022 1.00 88.12 203 ARG A CA 1
ATOM 1570 C C . ARG A 1 203 ? -15.472 -5.117 2.952 1.00 88.12 203 ARG A C 1
ATOM 1572 O O . ARG A 1 203 ? -15.075 -5.523 1.872 1.00 88.12 203 ARG A O 1
ATOM 1579 N N . VAL A 1 204 ? -15.547 -3.820 3.221 1.00 88.31 204 VAL A N 1
ATOM 1580 C CA . VAL A 1 204 ? -15.221 -2.785 2.238 1.00 88.31 204 VAL A CA 1
ATOM 1581 C C . VAL A 1 204 ? -14.150 -1.882 2.813 1.00 88.31 204 VAL A C 1
ATOM 1583 O O . VAL A 1 204 ? -14.353 -1.268 3.859 1.00 88.31 204 VAL A O 1
ATOM 1586 N N . VAL A 1 205 ? -13.029 -1.757 2.113 1.00 91.88 205 VAL A N 1
ATOM 1587 C CA . VAL A 1 205 ? -12.004 -0.762 2.434 1.00 91.88 205 VAL A CA 1
ATOM 1588 C C . VAL A 1 205 ? -12.144 0.389 1.446 1.00 91.88 205 VAL A C 1
ATOM 1590 O O . VAL A 1 205 ? -12.200 0.188 0.233 1.00 91.88 205 VAL A O 1
ATOM 1593 N N . ILE A 1 206 ? -12.255 1.603 1.970 1.00 93.31 206 ILE A N 1
ATOM 1594 C CA . ILE A 1 206 ? -12.435 2.829 1.206 1.00 93.31 206 ILE A CA 1
ATOM 1595 C C . ILE A 1 206 ? -11.169 3.659 1.338 1.00 93.31 206 ILE A C 1
ATOM 1597 O O . ILE A 1 206 ? -10.870 4.167 2.418 1.00 93.31 206 ILE A O 1
ATOM 1601 N N . LEU A 1 207 ? -10.452 3.837 0.234 1.00 95.00 207 LEU A N 1
ATOM 1602 C CA . LEU A 1 207 ? -9.315 4.751 0.193 1.00 95.00 207 LEU A CA 1
ATOM 1603 C C . LEU A 1 207 ? -9.806 6.139 -0.218 1.00 95.00 207 LEU A C 1
ATOM 1605 O O . LEU A 1 207 ? -10.457 6.289 -1.251 1.00 95.00 207 LEU A O 1
ATOM 1609 N N . LYS A 1 208 ? -9.506 7.149 0.595 1.00 94.81 208 LYS A N 1
ATOM 1610 C CA . LYS A 1 208 ? -9.811 8.563 0.355 1.00 94.81 208 LYS A CA 1
ATOM 1611 C C . LYS A 1 208 ? -8.537 9.388 0.466 1.00 94.81 208 LYS A C 1
ATOM 1613 O O . LYS A 1 208 ? -7.571 8.973 1.098 1.00 94.81 208 LYS A O 1
ATOM 1618 N N . SER A 1 209 ? -8.569 10.593 -0.076 1.00 95.06 209 SER A N 1
ATOM 1619 C CA . SER A 1 209 ? -7.513 11.586 0.107 1.00 95.06 209 SER A CA 1
ATOM 1620 C C . SER A 1 209 ? -8.109 12.946 0.475 1.00 95.06 209 SER A C 1
ATOM 1622 O O . SER A 1 209 ? -9.278 13.222 0.184 1.00 95.06 209 SER A O 1
ATOM 1624 N N . THR A 1 210 ? -7.333 13.796 1.146 1.00 93.44 210 THR A N 1
ATOM 1625 C CA . THR A 1 210 ? -7.622 15.230 1.284 1.00 93.44 210 THR A CA 1
ATOM 1626 C C . THR A 1 210 ? -6.978 16.011 0.140 1.00 93.44 210 THR A C 1
ATOM 1628 O O . THR A 1 210 ? -5.921 15.650 -0.358 1.00 93.44 210 THR A O 1
ATOM 1631 N N . GLY A 1 211 ? -7.597 17.110 -0.288 1.00 89.75 211 GLY A N 1
ATOM 1632 C CA . GLY A 1 211 ? -7.019 17.983 -1.312 1.00 89.75 211 GLY A CA 1
ATOM 1633 C C . GLY A 1 211 ? -7.442 17.651 -2.745 1.00 89.75 211 GLY A C 1
ATOM 1634 O O . GLY A 1 211 ? -8.476 17.027 -2.988 1.00 89.75 211 GLY A O 1
ATOM 1635 N N . LYS A 1 212 ? -6.679 18.177 -3.710 1.00 89.31 212 LYS A N 1
ATOM 1636 C CA . LYS A 1 212 ? -7.019 18.126 -5.144 1.00 89.31 212 LYS A CA 1
ATOM 1637 C C . LYS A 1 212 ? -6.641 16.796 -5.794 1.00 89.31 212 LYS A C 1
ATOM 1639 O O . LYS A 1 212 ? -7.278 16.402 -6.769 1.00 89.31 212 LYS A O 1
ATOM 1644 N N . PHE A 1 213 ? -5.607 16.143 -5.278 1.00 89.31 213 PHE A N 1
ATOM 1645 C CA . PHE A 1 213 ? -5.035 14.929 -5.845 1.00 89.31 213 PHE A CA 1
ATOM 1646 C C . PHE A 1 213 ? -5.219 13.748 -4.889 1.00 89.31 213 PHE A C 1
ATOM 1648 O O . PHE A 1 213 ? -5.316 13.916 -3.671 1.00 89.31 213 PHE A O 1
ATOM 1655 N N . PHE A 1 214 ? -5.284 12.539 -5.449 1.00 91.38 214 PHE A N 1
ATOM 1656 C CA . PHE A 1 214 ? -5.310 11.318 -4.646 1.00 91.38 214 PHE A CA 1
ATOM 1657 C C . PHE A 1 214 ? -3.949 11.071 -3.988 1.00 91.38 214 PHE A C 1
ATOM 1659 O O . PHE A 1 214 ? -3.846 11.060 -2.767 1.00 91.38 214 PHE A O 1
ATOM 1666 N N . SER A 1 215 ? -2.907 10.972 -4.812 1.00 93.50 215 SER A N 1
ATOM 1667 C CA . SER A 1 215 ? -1.500 10.982 -4.416 1.00 93.50 215 SER A CA 1
ATOM 1668 C C . SER A 1 215 ? -0.668 11.503 -5.587 1.00 93.50 215 SER A C 1
ATOM 1670 O O . SER A 1 215 ? -0.985 11.199 -6.739 1.00 93.50 215 SER A O 1
ATOM 1672 N N . ASN A 1 216 ? 0.375 12.283 -5.300 1.00 93.38 216 ASN A N 1
ATOM 1673 C CA . ASN A 1 216 ? 1.336 12.775 -6.294 1.00 93.38 216 ASN A CA 1
ATOM 1674 C C . ASN A 1 216 ? 2.532 11.814 -6.502 1.00 93.38 216 ASN A C 1
ATOM 1676 O O . ASN A 1 216 ? 3.541 12.191 -7.090 1.00 93.38 216 ASN A O 1
ATOM 1680 N N . GLY A 1 217 ? 2.435 10.569 -6.015 1.00 93.69 217 GLY A N 1
ATOM 1681 C CA . GLY A 1 217 ? 3.522 9.587 -6.069 1.00 93.69 217 GLY A CA 1
ATOM 1682 C C . GLY A 1 217 ? 4.513 9.741 -4.913 1.00 93.69 217 GLY A C 1
ATOM 1683 O O . GLY A 1 217 ? 4.133 10.176 -3.827 1.00 93.69 217 GLY A O 1
ATOM 1684 N N . PHE A 1 218 ? 5.772 9.347 -5.121 1.00 93.50 218 PHE A N 1
ATOM 1685 C CA . PHE A 1 218 ? 6.831 9.489 -4.115 1.00 93.50 218 PHE A CA 1
ATOM 1686 C C . PHE A 1 218 ? 7.209 10.956 -3.898 1.00 93.50 218 PHE A C 1
ATOM 1688 O O . PHE A 1 218 ? 7.339 11.713 -4.859 1.00 93.50 218 PHE A O 1
ATOM 1695 N N . ASP A 1 219 ? 7.409 11.347 -2.636 1.00 92.38 219 ASP A N 1
ATOM 1696 C CA . ASP A 1 219 ? 7.846 12.705 -2.294 1.00 92.38 219 ASP A CA 1
ATOM 1697 C C . ASP A 1 219 ? 9.228 12.987 -2.926 1.00 92.38 219 ASP A C 1
ATOM 1699 O O . ASP A 1 219 ? 10.193 12.276 -2.619 1.00 92.38 219 ASP A O 1
ATOM 1703 N N . PRO A 1 220 ? 9.380 14.029 -3.770 1.00 90.88 220 PRO A N 1
ATOM 1704 C CA . PRO A 1 220 ? 10.667 14.391 -4.357 1.00 90.88 220 PRO A CA 1
ATOM 1705 C C . PRO A 1 220 ? 11.765 14.629 -3.316 1.00 90.88 220 PRO A C 1
ATOM 1707 O O . PRO A 1 220 ? 12.932 14.344 -3.579 1.00 90.88 220 PRO A O 1
ATOM 1710 N N . LYS A 1 221 ? 11.416 15.120 -2.118 1.00 91.81 221 LYS A N 1
ATOM 1711 C CA . LYS A 1 221 ? 12.388 15.300 -1.027 1.00 91.81 221 LYS A CA 1
ATOM 1712 C C . LYS A 1 221 ? 12.954 13.965 -0.562 1.00 91.81 221 LYS A C 1
ATOM 1714 O O . LYS A 1 221 ? 14.134 13.887 -0.227 1.00 91.81 221 LYS A O 1
ATOM 1719 N N . HIS A 1 222 ? 12.121 12.928 -0.557 1.00 89.88 222 HIS A N 1
ATOM 1720 C CA . HIS A 1 222 ? 12.544 11.585 -0.203 1.00 89.88 222 HIS A CA 1
ATOM 1721 C C . HIS A 1 222 ? 13.435 10.980 -1.293 1.00 89.88 222 HIS A C 1
ATOM 1723 O O . HIS A 1 222 ? 14.508 10.488 -0.966 1.00 89.88 222 HIS A O 1
ATOM 1729 N N . LEU A 1 223 ? 13.073 11.138 -2.571 1.00 91.06 223 LEU A N 1
ATOM 1730 C CA . LEU A 1 223 ? 13.902 10.690 -3.703 1.00 91.06 223 LEU A CA 1
ATOM 1731 C C . LEU A 1 223 ? 15.286 11.363 -3.726 1.00 91.06 223 LEU A C 1
ATOM 1733 O O . LEU A 1 223 ? 16.288 10.746 -4.072 1.00 91.06 223 LEU A O 1
ATOM 1737 N N . LEU A 1 224 ? 15.376 12.636 -3.329 1.00 93.75 224 LEU A N 1
ATOM 1738 C CA . LEU A 1 224 ? 16.670 13.315 -3.207 1.00 93.75 224 LEU A CA 1
ATOM 1739 C C . LEU A 1 224 ? 17.505 12.752 -2.047 1.00 93.75 224 LEU A C 1
ATOM 1741 O O . LEU A 1 224 ? 18.719 12.596 -2.188 1.00 93.75 224 LEU A O 1
ATOM 1745 N N . ALA A 1 225 ? 16.866 12.417 -0.922 1.00 93.62 225 ALA A N 1
ATOM 1746 C CA . ALA A 1 225 ? 17.523 11.793 0.226 1.00 93.62 225 ALA A CA 1
ATOM 1747 C C . ALA A 1 225 ? 17.950 10.339 -0.048 1.00 93.62 225 ALA A C 1
ATOM 1749 O O . ALA A 1 225 ? 18.935 9.881 0.529 1.00 93.62 225 ALA A O 1
ATOM 1750 N N . GLU A 1 226 ? 17.275 9.646 -0.966 1.00 91.56 226 GLU A N 1
ATOM 1751 C CA . GLU A 1 226 ? 17.586 8.278 -1.401 1.00 91.56 226 GLU A CA 1
ATOM 1752 C C . GLU A 1 226 ? 19.026 8.154 -1.916 1.00 91.56 226 GLU A C 1
ATOM 1754 O O . GLU A 1 226 ? 19.706 7.178 -1.629 1.00 91.56 226 GLU A O 1
ATOM 1759 N N . SER A 1 227 ? 19.551 9.202 -2.563 1.00 92.94 227 SER A N 1
ATOM 1760 C CA . SER A 1 227 ? 20.939 9.238 -3.053 1.00 92.94 227 SER A CA 1
ATOM 1761 C C . SER A 1 227 ? 22.008 9.107 -1.956 1.00 92.94 227 SER A C 1
ATOM 1763 O O . SER A 1 227 ? 23.173 8.852 -2.260 1.00 92.94 227 SER A O 1
ATOM 1765 N N . SER A 1 228 ? 21.622 9.303 -0.692 1.00 96.31 228 SER A N 1
ATOM 1766 C CA . SER A 1 228 ? 22.488 9.157 0.481 1.00 96.31 228 SER A CA 1
ATOM 1767 C C . SER A 1 228 ? 22.224 7.889 1.298 1.00 96.31 228 SER A C 1
ATOM 1769 O O . SER A 1 228 ? 22.951 7.635 2.258 1.00 96.31 228 SER A O 1
ATOM 1771 N N . MET A 1 229 ? 21.190 7.119 0.950 1.00 94.94 229 MET A N 1
ATOM 1772 C CA . MET A 1 229 ? 20.832 5.881 1.640 1.00 94.94 229 MET A CA 1
ATOM 1773 C C . MET A 1 229 ? 21.672 4.709 1.129 1.00 94.94 229 MET A C 1
ATOM 1775 O O . MET A 1 229 ? 22.265 4.774 0.052 1.00 94.94 229 MET A O 1
ATOM 1779 N N . SER A 1 230 ? 21.748 3.643 1.926 1.00 97.19 230 SER A N 1
ATOM 1780 C CA . SER A 1 230 ? 22.356 2.392 1.475 1.00 97.19 230 SER A CA 1
ATOM 1781 C C . SER A 1 230 ? 21.447 1.696 0.456 1.00 97.19 230 SER A C 1
ATOM 1783 O O . SER A 1 230 ? 20.225 1.859 0.502 1.00 97.19 230 SER A O 1
ATOM 1785 N N . ASP A 1 231 ? 22.025 0.903 -0.449 1.00 95.62 231 ASP A N 1
ATOM 1786 C CA . ASP A 1 231 ? 21.247 0.129 -1.425 1.00 95.62 231 ASP A CA 1
ATOM 1787 C C . ASP A 1 231 ? 20.278 -0.833 -0.711 1.00 95.62 231 ASP A C 1
ATOM 1789 O O . ASP A 1 231 ? 19.156 -1.051 -1.170 1.00 95.62 231 ASP A O 1
ATOM 1793 N N . GLU A 1 232 ? 20.669 -1.363 0.453 1.00 95.00 232 GLU A N 1
ATOM 1794 C CA . GLU A 1 232 ? 19.826 -2.227 1.278 1.00 95.00 232 GLU A CA 1
ATOM 1795 C C . GLU A 1 232 ? 18.572 -1.505 1.792 1.00 95.00 232 GLU A C 1
ATOM 1797 O O . GLU A 1 232 ? 17.477 -2.072 1.750 1.00 95.00 232 GLU A O 1
ATOM 1802 N N . ASP A 1 233 ? 18.704 -0.251 2.236 1.00 93.19 233 ASP A N 1
ATOM 1803 C CA . 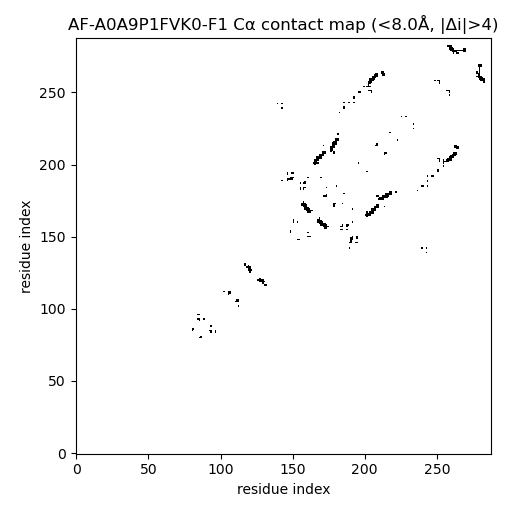ASP A 1 233 ? 17.573 0.555 2.711 1.00 93.19 233 ASP A CA 1
ATOM 1804 C C . ASP A 1 233 ? 16.621 0.916 1.564 1.00 93.19 233 ASP A C 1
ATOM 1806 O O . ASP A 1 233 ? 15.398 0.864 1.725 1.00 93.19 233 ASP A O 1
ATOM 1810 N N . ILE A 1 234 ? 17.178 1.234 0.391 1.00 92.75 234 ILE A N 1
ATOM 1811 C CA . ILE A 1 234 ? 16.413 1.527 -0.826 1.00 92.75 234 ILE A CA 1
ATOM 1812 C C . ILE A 1 234 ? 15.573 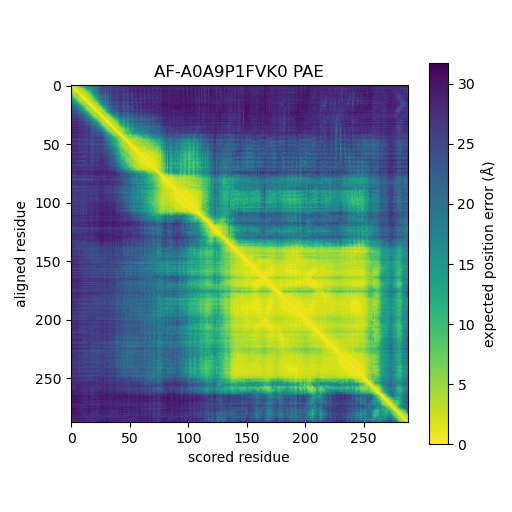0.312 -1.223 1.00 92.75 234 ILE A C 1
ATOM 1814 O O . ILE A 1 234 ? 14.362 0.422 -1.437 1.00 92.75 234 ILE A O 1
ATOM 1818 N N . ILE A 1 235 ? 16.198 -0.867 -1.269 1.00 92.25 235 ILE A N 1
ATOM 1819 C CA . ILE A 1 235 ? 15.517 -2.121 -1.599 1.00 92.25 235 ILE A CA 1
ATOM 1820 C C . ILE A 1 235 ? 14.441 -2.429 -0.555 1.00 92.25 235 ILE A C 1
ATOM 1822 O O . ILE A 1 235 ? 13.309 -2.751 -0.920 1.00 92.25 235 ILE A O 1
ATOM 1826 N N . ALA A 1 236 ? 14.747 -2.289 0.738 1.00 91.75 236 ALA A N 1
ATOM 1827 C CA . ALA A 1 236 ? 13.779 -2.527 1.804 1.00 91.75 236 ALA A CA 1
ATOM 1828 C C . ALA A 1 236 ? 12.549 -1.610 1.681 1.00 91.75 236 ALA A C 1
ATOM 1830 O O . ALA A 1 236 ? 11.416 -2.075 1.831 1.00 91.75 236 ALA A O 1
ATOM 1831 N N . PHE A 1 237 ? 12.756 -0.333 1.353 1.00 92.38 237 PHE A N 1
ATOM 1832 C CA . PHE A 1 237 ? 11.685 0.636 1.134 1.00 92.38 237 PHE A CA 1
ATOM 1833 C C . PHE A 1 237 ? 10.819 0.288 -0.087 1.00 92.38 237 PHE A C 1
ATOM 1835 O O . PHE A 1 237 ? 9.587 0.270 0.000 1.00 92.38 237 PHE A O 1
ATOM 1842 N N . GLN A 1 238 ? 11.442 -0.054 -1.218 1.00 92.75 238 GLN A N 1
ATOM 1843 C CA . GLN A 1 238 ? 10.725 -0.445 -2.437 1.00 92.75 238 GLN A CA 1
ATOM 1844 C C . GLN A 1 238 ? 9.929 -1.744 -2.244 1.00 92.75 238 GLN A C 1
ATOM 1846 O O . GLN A 1 238 ? 8.774 -1.830 -2.671 1.00 92.75 238 GLN A O 1
ATOM 1851 N N . ILE A 1 239 ? 10.498 -2.729 -1.540 1.00 92.81 239 ILE A N 1
ATOM 1852 C CA . ILE A 1 239 ? 9.802 -3.969 -1.170 1.00 92.81 239 ILE A CA 1
ATOM 1853 C C . ILE A 1 239 ? 8.615 -3.664 -0.253 1.00 92.81 239 ILE A C 1
ATOM 1855 O O . ILE A 1 239 ? 7.533 -4.210 -0.464 1.00 92.81 239 ILE A O 1
ATOM 1859 N N . GLN A 1 240 ? 8.773 -2.780 0.738 1.00 94.62 240 GLN A N 1
ATOM 1860 C CA . GLN A 1 240 ? 7.674 -2.382 1.624 1.00 94.62 240 GLN A CA 1
ATOM 1861 C C . GLN A 1 240 ? 6.514 -1.773 0.824 1.00 94.62 240 GLN A C 1
ATOM 1863 O O . GLN A 1 240 ? 5.360 -2.156 1.025 1.00 94.62 240 GLN A O 1
ATOM 1868 N N . TYR A 1 241 ? 6.808 -0.883 -0.127 1.00 94.75 241 TYR A N 1
ATOM 1869 C CA . TYR A 1 241 ? 5.796 -0.311 -1.013 1.00 94.75 241 TYR A CA 1
ATOM 1870 C C . TYR A 1 241 ? 5.102 -1.376 -1.879 1.00 94.75 241 TYR A C 1
ATOM 1872 O O . TYR A 1 241 ? 3.872 -1.403 -1.953 1.00 94.75 241 TYR A O 1
ATOM 1880 N N . ALA A 1 242 ? 5.863 -2.294 -2.481 1.00 93.38 242 ALA A N 1
ATOM 1881 C CA . ALA A 1 242 ? 5.306 -3.388 -3.275 1.00 93.38 242 ALA A CA 1
ATOM 1882 C C . ALA A 1 242 ? 4.384 -4.297 -2.441 1.00 93.38 242 ALA A C 1
ATOM 1884 O O . ALA A 1 242 ? 3.279 -4.619 -2.883 1.00 93.38 242 ALA A O 1
ATOM 1885 N N . LYS A 1 243 ? 4.784 -4.640 -1.207 1.00 94.62 243 LYS A N 1
ATOM 1886 C CA . LYS A 1 243 ? 3.954 -5.405 -0.264 1.00 94.62 243 LYS A CA 1
ATOM 1887 C C . LYS A 1 243 ? 2.658 -4.665 0.066 1.00 94.62 243 LYS A C 1
ATOM 1889 O O . LYS A 1 243 ? 1.593 -5.270 0.020 1.00 94.62 243 LYS A O 1
ATOM 1894 N N . ILE A 1 244 ? 2.713 -3.358 0.332 1.00 94.69 244 ILE A N 1
ATOM 1895 C CA . ILE A 1 244 ? 1.510 -2.542 0.577 1.00 94.69 244 ILE A CA 1
ATOM 1896 C C . ILE A 1 244 ? 0.538 -2.634 -0.604 1.00 94.69 244 ILE A C 1
ATOM 1898 O O . ILE A 1 244 ? -0.647 -2.880 -0.395 1.00 94.69 244 ILE A O 1
ATOM 1902 N N . LEU A 1 245 ? 1.021 -2.485 -1.842 1.00 92.62 245 LEU A N 1
ATOM 1903 C CA . LEU A 1 245 ? 0.169 -2.599 -3.029 1.00 92.62 245 LEU A CA 1
ATOM 1904 C C . LEU A 1 245 ? -0.441 -3.998 -3.169 1.00 92.62 245 LEU A C 1
ATOM 1906 O O . LEU A 1 245 ? -1.639 -4.111 -3.428 1.00 92.62 245 LEU A O 1
ATOM 1910 N N . TYR A 1 246 ? 0.363 -5.041 -2.961 1.00 91.56 246 TYR A N 1
ATOM 1911 C CA . TYR A 1 246 ? -0.092 -6.429 -2.994 1.00 91.56 246 TYR A CA 1
ATOM 1912 C C . TYR A 1 246 ? -1.191 -6.687 -1.956 1.00 91.56 246 TYR A C 1
ATOM 1914 O O . TYR A 1 246 ? -2.269 -7.179 -2.292 1.00 91.56 246 TYR A O 1
ATOM 1922 N N . PHE A 1 247 ? -0.971 -6.285 -0.703 1.00 92.00 247 PHE A N 1
ATOM 1923 C CA . PHE A 1 247 ? -1.942 -6.521 0.358 1.00 92.00 247 PHE A CA 1
ATOM 1924 C C . PHE A 1 247 ? -3.197 -5.654 0.224 1.00 92.00 247 PHE A C 1
ATOM 1926 O O . PHE A 1 247 ? -4.294 -6.126 0.501 1.00 92.00 247 PHE A O 1
ATOM 1933 N N . LEU A 1 248 ? -3.095 -4.420 -0.278 1.00 89.94 248 LEU A N 1
ATOM 1934 C CA . LEU A 1 248 ? -4.286 -3.621 -0.590 1.00 89.94 248 LEU A CA 1
ATOM 1935 C C . LEU A 1 248 ? -5.161 -4.290 -1.658 1.00 89.94 248 LEU A C 1
ATOM 1937 O O . LEU A 1 248 ? -6.387 -4.222 -1.567 1.00 89.94 248 LEU A O 1
ATOM 1941 N N . GLN A 1 249 ? -4.552 -4.957 -2.641 1.00 85.06 249 GLN A N 1
ATOM 1942 C CA . GLN A 1 249 ? -5.283 -5.744 -3.634 1.00 85.06 249 GLN A CA 1
ATOM 1943 C C . GLN A 1 249 ? -5.892 -7.010 -3.013 1.00 85.06 249 GLN A C 1
ATOM 1945 O O . GLN A 1 249 ? -7.044 -7.337 -3.302 1.00 85.06 249 GLN A O 1
ATOM 1950 N N . SER A 1 250 ? -5.165 -7.698 -2.125 1.00 83.38 250 SER A N 1
ATOM 1951 C CA . SER A 1 250 ? -5.628 -8.949 -1.509 1.00 83.38 250 SER A CA 1
ATOM 1952 C C . SER A 1 250 ? -6.683 -8.758 -0.413 1.00 83.38 250 SER A C 1
ATOM 1954 O O . SER A 1 250 ? -7.511 -9.650 -0.211 1.00 83.38 250 SER A O 1
ATOM 1956 N N . LEU A 1 251 ? -6.756 -7.580 0.222 1.00 79.25 251 LEU A N 1
ATOM 1957 C CA . LEU A 1 251 ? -7.825 -7.235 1.171 1.00 79.25 251 LEU A CA 1
ATOM 1958 C C . LEU A 1 251 ? -9.227 -7.390 0.551 1.00 79.25 251 LEU A C 1
ATOM 1960 O O . LEU A 1 251 ? -10.188 -7.683 1.264 1.00 79.25 251 LEU A O 1
ATOM 1964 N N . VAL A 1 252 ? -9.353 -7.263 -0.775 1.00 66.19 252 VAL A N 1
ATOM 1965 C CA . VAL A 1 252 ? -10.592 -7.551 -1.523 1.00 66.19 252 VAL A CA 1
ATOM 1966 C C . VAL A 1 252 ? -10.948 -9.032 -1.474 1.00 66.19 252 VAL A C 1
ATOM 1968 O O . VAL A 1 252 ? -12.094 -9.395 -1.220 1.00 66.19 252 VAL A O 1
ATOM 1971 N N . ALA A 1 253 ? -9.960 -9.894 -1.704 1.00 63.19 253 ALA A N 1
ATOM 1972 C CA . ALA A 1 253 ? -10.165 -11.332 -1.802 1.00 63.19 253 ALA A CA 1
ATOM 1973 C C . ALA A 1 253 ? -10.543 -11.944 -0.446 1.00 63.19 253 ALA A C 1
ATOM 1975 O O . ALA A 1 253 ? -11.416 -12.808 -0.371 1.00 63.19 253 ALA A O 1
ATOM 1976 N N . GLN A 1 254 ? -9.929 -11.463 0.637 1.00 59.78 254 GLN A N 1
ATOM 1977 C CA . GLN A 1 254 ? -10.114 -12.037 1.969 1.00 59.78 254 GLN A CA 1
ATOM 1978 C C . GLN A 1 254 ? -11.441 -11.624 2.627 1.00 59.78 254 GLN A C 1
ATOM 1980 O O . GLN A 1 254 ? -12.060 -12.411 3.343 1.00 59.78 254 GLN A O 1
ATOM 1985 N N . SER A 1 255 ? -11.919 -10.406 2.362 1.00 51.81 255 SER A N 1
ATOM 1986 C CA . SER A 1 255 ? -13.043 -9.802 3.092 1.00 51.81 255 SER A CA 1
ATOM 1987 C C . SER A 1 255 ? -14.443 -10.161 2.560 1.00 51.81 255 SER A C 1
ATOM 1989 O O . SER A 1 255 ? -15.449 -9.639 3.048 1.00 51.81 255 SER A O 1
ATOM 1991 N N . ARG A 1 256 ? -14.554 -11.056 1.560 1.00 57.34 256 ARG A N 1
ATOM 1992 C CA . ARG A 1 256 ? -15.793 -11.270 0.768 1.00 57.34 256 ARG A CA 1
ATOM 1993 C C . ARG A 1 256 ? -16.426 -9.952 0.293 1.00 57.34 256 ARG A C 1
ATOM 1995 O O . ARG A 1 256 ? -17.645 -9.871 0.120 1.00 57.34 256 ARG A O 1
ATOM 2002 N N . GLY A 1 257 ? -15.632 -8.903 0.135 1.00 53.69 257 GLY A N 1
ATOM 2003 C CA . GLY A 1 257 ? -16.137 -7.585 -0.191 1.00 53.69 257 GLY A CA 1
ATOM 2004 C C . GLY A 1 257 ? -15.234 -6.865 -1.172 1.00 53.69 257 GLY A C 1
ATOM 2005 O O . GLY A 1 257 ? -14.444 -7.480 -1.878 1.00 53.69 257 GLY A O 1
ATOM 2006 N N . GLN A 1 258 ? -15.458 -5.568 -1.331 1.00 57.34 258 GLN A N 1
ATOM 2007 C CA . GLN A 1 258 ? -14.959 -4.809 -2.472 1.00 57.34 258 GLN A CA 1
ATOM 2008 C C . GLN A 1 258 ? -14.053 -3.682 -1.979 1.00 57.34 258 GLN A C 1
ATOM 2010 O O . GLN A 1 258 ? -14.443 -2.926 -1.091 1.00 57.34 258 GLN A O 1
ATOM 2015 N N . LEU A 1 259 ? -12.854 -3.537 -2.551 1.00 58.78 259 LEU A N 1
ATOM 2016 C CA . LEU A 1 259 ? -12.044 -2.330 -2.358 1.00 58.78 259 LEU A CA 1
ATOM 2017 C C . LEU A 1 259 ? -12.648 -1.224 -3.214 1.00 58.78 259 LEU A C 1
ATOM 2019 O O . LEU A 1 259 ? -12.883 -1.394 -4.411 1.00 58.78 259 LEU A O 1
ATOM 2023 N N . VAL A 1 260 ? -12.898 -0.080 -2.589 1.00 64.62 260 VAL A N 1
ATOM 2024 C CA . VAL A 1 260 ? -13.481 1.081 -3.250 1.00 64.62 260 VAL A CA 1
ATOM 2025 C C . VAL A 1 260 ? -12.526 2.256 -3.10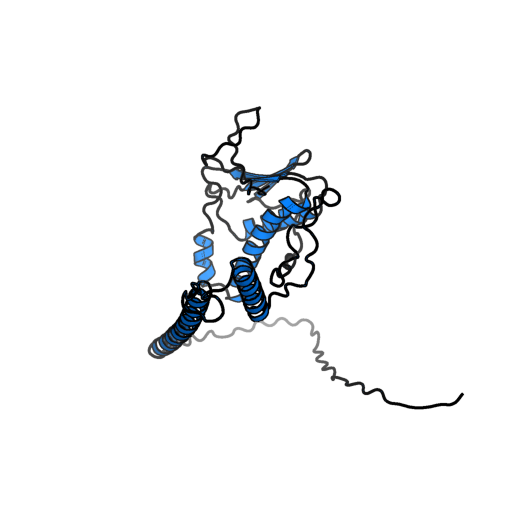2 1.00 64.62 260 VAL A C 1
ATOM 2027 O O . VAL A 1 260 ? -12.490 2.942 -2.084 1.00 64.62 260 VAL A O 1
ATOM 2030 N N . THR A 1 261 ? -11.730 2.507 -4.135 1.00 57.88 261 THR A N 1
ATOM 2031 C CA . THR A 1 261 ? -10.813 3.654 -4.155 1.00 57.88 261 THR A CA 1
ATOM 2032 C C . THR A 1 261 ? -11.526 4.912 -4.626 1.00 57.88 261 THR A C 1
ATOM 2034 O O . THR A 1 261 ? -11.760 5.081 -5.821 1.00 57.88 261 THR A O 1
ATOM 2037 N N . VAL A 1 262 ? -11.804 5.826 -3.698 1.00 54.50 262 VAL A N 1
ATOM 2038 C CA . VAL A 1 262 ? -12.494 7.091 -3.953 1.00 54.50 262 VAL A CA 1
ATOM 2039 C C . VAL A 1 262 ? -11.467 8.181 -4.231 1.00 54.50 262 VAL A C 1
ATOM 2041 O O . VAL A 1 262 ? -11.025 8.903 -3.339 1.00 54.50 262 VAL A O 1
ATOM 2044 N N . ALA A 1 263 ? -11.096 8.311 -5.501 1.00 49.03 263 ALA A N 1
ATOM 2045 C CA . ALA A 1 263 ? -10.350 9.466 -5.975 1.00 49.03 263 ALA A CA 1
ATOM 2046 C C . ALA A 1 263 ? -11.298 10.659 -6.165 1.00 49.03 263 ALA A C 1
ATOM 2048 O O . ALA A 1 263 ? -12.251 10.598 -6.948 1.00 49.03 263 ALA A O 1
ATOM 2049 N N . GLY A 1 264 ? -11.022 11.770 -5.480 1.00 43.16 264 GLY A N 1
ATOM 2050 C CA . GLY A 1 264 ? -11.599 13.058 -5.847 1.00 43.16 264 GLY A CA 1
ATOM 2051 C C . GLY A 1 264 ? -11.133 13.439 -7.256 1.00 43.16 264 GLY A C 1
ATOM 2052 O O . GLY A 1 264 ? -9.938 13.550 -7.497 1.00 43.16 264 GLY A O 1
ATOM 2053 N N . ASN A 1 265 ? -12.084 13.636 -8.176 1.00 41.69 265 ASN A N 1
ATOM 2054 C CA . ASN A 1 265 ? -11.893 14.057 -9.576 1.00 41.69 265 ASN A CA 1
ATOM 2055 C C . ASN A 1 265 ? -11.207 13.063 -10.540 1.00 41.69 265 ASN A C 1
ATOM 2057 O O . ASN A 1 265 ? -10.279 13.438 -11.252 1.00 41.69 265 ASN A O 1
ATOM 2061 N N . VAL A 1 266 ? -11.748 11.845 -10.687 1.00 35.56 266 VAL A N 1
ATOM 2062 C CA . VAL A 1 266 ? -11.543 11.043 -11.912 1.00 35.56 266 VAL A CA 1
ATOM 2063 C C . VAL A 1 266 ? -12.887 10.596 -12.493 1.00 35.56 266 VAL A C 1
ATOM 2065 O O . VAL A 1 266 ? -13.712 9.971 -11.830 1.00 35.56 266 VAL A O 1
ATOM 2068 N N . SER A 1 267 ? -13.111 10.966 -13.751 1.00 30.30 267 SER A N 1
ATOM 2069 C CA . SER A 1 267 ? -14.338 10.777 -14.523 1.00 30.30 267 SER A CA 1
ATOM 2070 C C . SER A 1 267 ? -14.518 9.326 -14.987 1.00 30.30 267 SER A C 1
ATOM 2072 O O . SER A 1 267 ? -14.210 9.005 -16.130 1.00 30.30 267 SER A O 1
ATOM 2074 N N . ARG A 1 268 ? -15.050 8.439 -14.141 1.00 31.70 268 ARG A N 1
ATOM 2075 C CA . ARG A 1 268 ? -15.838 7.274 -14.592 1.00 31.70 268 ARG A CA 1
ATOM 2076 C C . ARG A 1 268 ? -16.760 6.810 -13.468 1.00 31.70 268 ARG A C 1
ATOM 2078 O O . ARG A 1 268 ? -16.313 6.477 -12.377 1.00 31.70 268 ARG A O 1
ATOM 2085 N N . ILE A 1 269 ? -18.057 6.879 -13.751 1.00 30.25 269 ILE A N 1
ATOM 2086 C CA . ILE A 1 269 ? -19.154 6.805 -12.785 1.00 30.25 269 ILE A CA 1
ATOM 2087 C C . ILE A 1 269 ? -19.647 5.357 -12.694 1.00 30.25 269 ILE A C 1
ATOM 2089 O O . ILE A 1 269 ? -20.109 4.808 -13.691 1.00 30.25 269 ILE A O 1
ATOM 2093 N N . VAL A 1 270 ? -19.629 4.778 -11.492 1.00 34.06 270 VAL A N 1
ATOM 2094 C CA . VAL A 1 270 ? -20.623 3.774 -11.089 1.00 34.06 270 VAL A CA 1
ATOM 2095 C C . VAL A 1 270 ? -21.498 4.452 -10.045 1.00 34.06 270 VAL A C 1
ATOM 2097 O O . VAL A 1 270 ? -21.020 4.888 -8.999 1.00 34.06 270 VAL A O 1
ATOM 2100 N N . GLN A 1 271 ? -22.768 4.635 -10.388 1.00 29.92 271 GLN A N 1
ATOM 2101 C CA . GLN A 1 271 ? -23.725 5.404 -9.608 1.00 29.92 271 GLN A CA 1
ATOM 2102 C C . GLN A 1 271 ? -24.449 4.459 -8.646 1.00 29.92 271 GLN A C 1
ATOM 2104 O O . GLN A 1 271 ? -25.214 3.604 -9.085 1.00 29.92 271 GLN A O 1
ATOM 2109 N N . LEU A 1 272 ? -24.218 4.613 -7.342 1.00 37.41 272 LEU A N 1
ATOM 2110 C CA . LEU A 1 272 ? -25.139 4.116 -6.321 1.00 37.41 272 LEU A CA 1
ATOM 2111 C C . LEU A 1 272 ? -26.073 5.269 -5.911 1.00 37.41 272 LEU A C 1
ATOM 2113 O O . LEU A 1 272 ? -25.622 6.415 -5.836 1.00 37.41 272 LEU A O 1
ATOM 2117 N N . PRO A 1 273 ? -27.375 5.015 -5.702 1.00 35.62 273 PRO A N 1
ATOM 2118 C CA . PRO A 1 273 ? -28.335 6.063 -5.386 1.00 35.62 273 PRO A CA 1
ATOM 2119 C C . PRO A 1 273 ? -28.187 6.520 -3.928 1.00 35.62 273 PRO A C 1
ATOM 2121 O O . PRO A 1 273 ? -28.306 5.714 -3.011 1.00 35.62 273 PRO A O 1
ATOM 2124 N N . GLY A 1 274 ? -27.987 7.826 -3.728 1.00 36.72 274 GLY A N 1
ATOM 2125 C CA . GLY A 1 274 ? -28.048 8.479 -2.416 1.00 36.72 274 GLY A CA 1
ATOM 2126 C C . GLY A 1 274 ? -26.803 9.302 -2.080 1.00 36.72 274 GLY A C 1
ATOM 2127 O O . GLY A 1 274 ? -25.756 8.752 -1.772 1.00 36.72 274 GLY A O 1
ATOM 2128 N N . GLU A 1 275 ? -26.977 10.625 -2.091 1.00 36.06 275 GLU A N 1
ATOM 2129 C CA . GLU A 1 275 ? -26.068 11.676 -1.599 1.00 36.06 275 GLU A CA 1
ATOM 2130 C C . GLU A 1 275 ? -24.821 12.041 -2.429 1.00 36.06 275 GLU A C 1
ATOM 2132 O O . GLU A 1 275 ? -24.062 11.223 -2.946 1.00 36.06 275 GLU A O 1
ATOM 2137 N N . ALA A 1 276 ? -24.631 13.359 -2.553 1.00 36.78 276 ALA A N 1
ATOM 2138 C CA . ALA A 1 276 ? -23.715 14.062 -3.444 1.00 36.78 276 ALA A CA 1
ATOM 2139 C C . ALA A 1 276 ? -22.239 13.972 -3.017 1.00 36.78 276 ALA A C 1
ATOM 2141 O O . ALA A 1 276 ? -21.575 14.985 -2.800 1.00 36.78 276 ALA A O 1
ATOM 2142 N N . THR A 1 277 ? -21.701 12.758 -2.955 1.00 40.72 277 THR A N 1
ATOM 2143 C CA . THR A 1 277 ? -20.254 12.533 -2.910 1.00 40.72 277 THR A CA 1
ATOM 2144 C C . THR A 1 277 ? -19.853 11.870 -4.220 1.00 40.72 277 THR A C 1
ATOM 2146 O O . THR A 1 277 ? -20.488 10.920 -4.662 1.00 40.72 277 THR A O 1
ATOM 2149 N N . ARG A 1 278 ? -18.858 12.417 -4.920 1.00 34.81 278 ARG A N 1
ATOM 2150 C CA . ARG A 1 278 ? -18.378 11.833 -6.179 1.00 34.81 278 ARG A CA 1
ATOM 2151 C C . ARG A 1 278 ? -17.439 10.682 -5.834 1.00 34.81 278 ARG A C 1
ATOM 2153 O O . ARG A 1 278 ? -16.411 10.905 -5.202 1.00 34.81 278 ARG A O 1
ATOM 2160 N N . TRP A 1 279 ? -17.818 9.473 -6.228 1.00 37.41 279 TRP A N 1
ATOM 2161 C CA . TRP A 1 279 ? -17.055 8.252 -6.000 1.00 37.41 279 TRP A CA 1
ATOM 2162 C C . TRP A 1 279 ? -16.324 7.880 -7.289 1.00 37.41 279 TRP A C 1
ATOM 2164 O O . TRP A 1 279 ? -16.943 7.833 -8.352 1.00 37.41 279 TRP A O 1
ATOM 2174 N N . ALA A 1 280 ? -15.029 7.594 -7.200 1.00 34.97 280 ALA A N 1
ATOM 2175 C CA . ALA A 1 280 ? -14.413 6.654 -8.123 1.00 34.97 280 ALA A CA 1
ATOM 2176 C C . ALA A 1 280 ? -14.467 5.276 -7.450 1.00 34.97 280 ALA A C 1
ATOM 2178 O O . ALA A 1 280 ? -14.405 5.180 -6.224 1.00 34.97 280 ALA A O 1
ATOM 2179 N N . VAL A 1 281 ? -14.651 4.221 -8.234 1.00 38.75 281 VAL A N 1
ATOM 2180 C CA . VAL A 1 281 ? -14.526 2.837 -7.776 1.00 38.75 281 VAL A CA 1
ATOM 2181 C C . VAL A 1 281 ? -13.554 2.184 -8.738 1.00 38.75 281 VAL A C 1
ATOM 2183 O O . VAL A 1 281 ? -13.842 2.070 -9.928 1.00 38.75 281 VAL A O 1
ATOM 2186 N N . TRP A 1 282 ? -12.400 1.762 -8.238 1.00 33.91 282 TRP A N 1
ATOM 2187 C CA . TRP A 1 282 ? -11.556 0.826 -8.967 1.00 33.91 282 TRP A CA 1
ATOM 2188 C C . TRP A 1 282 ? -12.112 -0.571 -8.714 1.00 33.91 282 TRP A C 1
ATOM 2190 O O . TRP A 1 282 ? -11.665 -1.284 -7.826 1.00 33.91 282 TRP A O 1
ATOM 2200 N N . ALA A 1 283 ? -13.149 -0.937 -9.464 1.00 31.14 283 ALA A N 1
ATOM 2201 C CA . ALA A 1 283 ? -13.533 -2.329 -9.597 1.00 31.14 283 ALA A CA 1
ATOM 2202 C C . ALA A 1 283 ? -12.696 -2.894 -10.744 1.00 31.14 283 ALA A C 1
ATOM 2204 O O . ALA A 1 283 ? -12.952 -2.576 -11.906 1.00 31.14 283 ALA A O 1
ATOM 2205 N N . LEU A 1 284 ? -11.684 -3.705 -10.433 1.00 28.19 284 LEU A N 1
ATOM 2206 C CA . LEU A 1 284 ? -11.180 -4.627 -11.442 1.00 28.19 284 LEU A CA 1
ATOM 2207 C C . LEU A 1 284 ? -12.358 -5.544 -11.795 1.00 28.19 284 LEU A C 1
ATOM 2209 O O . LEU A 1 284 ? -12.944 -6.136 -10.882 1.00 28.19 284 LEU A O 1
ATOM 2213 N N . PRO A 1 285 ? -12.790 -5.611 -13.067 1.00 25.30 285 PRO A N 1
ATOM 2214 C CA . PRO A 1 285 ? -13.838 -6.534 -13.442 1.00 25.30 285 PRO A CA 1
ATOM 2215 C C . PRO A 1 285 ? -13.312 -7.938 -13.166 1.00 25.30 285 PRO A C 1
ATOM 2217 O O . PRO A 1 285 ? -12.395 -8.410 -13.832 1.00 25.30 285 PRO A O 1
ATOM 2220 N N . CYS A 1 286 ? -13.901 -8.606 -12.178 1.00 28.83 286 CYS A N 1
ATOM 2221 C CA . CYS A 1 286 ? -13.924 -10.055 -12.170 1.00 28.83 286 CYS A CA 1
ATOM 2222 C C . CYS A 1 286 ? -14.736 -10.429 -13.418 1.00 28.83 286 CYS A C 1
ATOM 2224 O O . CYS A 1 286 ? -15.964 -10.307 -13.420 1.00 28.83 286 CYS A O 1
ATOM 2226 N N . GLN A 1 287 ? -14.042 -10.679 -14.533 1.00 27.62 287 GLN A N 1
ATOM 2227 C CA . GLN A 1 287 ? -14.683 -11.099 -15.773 1.00 27.62 287 GLN A CA 1
ATOM 2228 C C . GLN A 1 287 ? -15.397 -12.425 -15.492 1.00 27.62 287 GLN A C 1
ATOM 2230 O O . GLN A 1 287 ? -14.775 -13.374 -15.019 1.00 27.62 287 GLN A O 1
ATOM 2235 N N . ARG A 1 288 ? -16.715 -12.416 -15.704 1.00 37.25 288 ARG A N 1
ATOM 2236 C CA . ARG A 1 288 ? -17.584 -13.596 -15.711 1.00 37.25 288 ARG A CA 1
ATOM 2237 C C . ARG A 1 288 ? -17.564 -14.249 -17.080 1.00 37.25 288 ARG A C 1
ATOM 2239 O O . ARG A 1 288 ? -17.458 -13.480 -18.063 1.00 37.25 288 ARG A O 1
#

Secondary structure (DSSP, 8-state):
-----------PPPP---------------------------TTSHHHHHHHHHHHHHHHHHHHHHHHHHHHHHTT----TT-TTTTT--HHHHHHHHHHHHHHHHHHTT--TT--PPPS--SS-TTS-SS---TT---PPPPSSPPS--GGG---SSEEEEE-SSEEEEEE--SSSS--B-HHHHHHHHHHHHHHHT-TT--EEEEEESSS-S--SB-HHHHHHHTTS-HHHHHHHHHHHHHHHHHHHHHHHHTTS-EEE--TT-------SSSS-PPP--------

pLDDT: mean 71.47, std 22.79, range [25.3, 97.69]

Solvent-accessible surface area (backbone atoms only — not comparable to full-atom values): 18198 Å² total; per-residue (Å²): 136,89,82,89,76,90,85,84,89,82,86,83,80,87,86,82,85,83,88,80,79,93,80,82,88,80,92,74,93,78,90,77,86,89,74,89,76,84,78,86,74,74,85,71,60,67,68,58,59,57,53,58,57,55,55,55,53,52,52,54,52,52,54,52,50,50,51,49,51,53,55,62,61,60,77,64,74,68,80,62,79,79,38,80,85,48,52,91,56,55,69,69,57,41,54,51,52,49,53,52,49,51,52,50,53,38,50,75,71,68,48,67,84,80,61,79,68,69,74,34,49,39,95,93,40,71,77,43,59,72,55,71,79,50,97,80,64,70,81,78,74,76,74,93,66,77,68,88,38,42,89,91,57,66,77,57,75,37,42,48,79,46,82,55,92,42,29,34,38,42,31,39,39,57,82,79,41,42,32,45,50,41,73,69,45,51,55,42,50,48,16,50,50,54,50,48,74,76,34,84,69,40,27,27,46,31,42,38,45,44,67,76,36,54,54,70,47,66,32,66,72,55,60,62,52,51,79,75,53,55,72,68,57,52,50,53,50,53,50,52,52,53,50,48,55,51,49,63,58,45,50,24,71,74,35,83,33,52,50,34,42,30,36,58,91,56,99,57,83,75,87,74,95,79,76,100,67,80,53,21,63,61,68,78,77,80,80,127

Organism: NCBI:txid2562237

Foldseek 3Di:
DDDYDDDDDDDDDDDDDDDDDDDDDDDDDDDDDDDPDPDPDDPPPVVVVVVVVVVVVVVVVVVVVVVVVVVVVPVCPDDDCPPPQNPPDDPVSVVVVVVVVVVVVCVVVVNPPPPPWDCAADPVRNLRHNGDCPPPNPDQDQQPDPQPDALVRQDQPQWDWDDDQLEIEIEGCNVPQQSADDPSVLSNLSNHLNNLLVDLRHAEYEYHYGHDWSHPYHDVVVVVCVVVDDPVVVVSVVSSVVVSVVSLVCSNSRNVHFYFYATDDDDDDDDDDDDPDGGDGPDPPPDD

Nearest PDB structures (foldseek):
  4kpk-assembly1_A  TM=9.270E-01  e=1.079E-06  Shewanella pealeana ATCC 700345
  3i47-assembly1_A  TM=8.914E-01  e=2.408E-06  Legionella pneumophila subsp. pneumophila str. Philadelphia 1
  6sl9-assembly1_AAA  TM=8.240E-01  e=2.561E-06  Thermus thermophilus JL-18
  4zu2-assembly1_C  TM=7.238E-01  e=2.224E-05  Pseudomonas aeruginosa
  4zdb-assembly1_C-2  TM=7.576E-01  e=3.582E-04  Saccharomyces cerevisiae S288C